Protein AF-0000000069594185 (afdb_homodimer)

Solvent-accessible surface area (backbone atoms only — not comparable to full-atom values): 13734 Å² total; per-residue (Å²): 131,56,30,66,60,25,52,60,48,54,71,58,74,74,57,88,90,55,54,41,53,55,44,52,51,51,40,51,52,22,49,47,46,24,32,56,63,66,68,48,85,43,45,68,55,46,53,33,37,53,49,25,53,52,54,58,72,70,52,53,68,72,62,49,59,74,37,57,94,48,52,87,72,55,53,46,40,68,60,45,20,49,53,52,39,52,52,50,56,58,51,55,54,52,69,66,60,67,57,75,74,67,70,65,67,78,75,79,79,76,72,79,78,73,75,84,125,133,57,30,67,59,25,51,60,49,54,70,58,75,73,56,88,90,56,55,43,53,55,44,52,49,51,38,50,52,21,50,48,44,23,32,57,64,67,68,50,82,42,44,66,55,46,53,33,36,54,49,26,52,53,53,58,71,70,52,54,67,71,62,48,59,74,38,57,93,48,51,87,71,53,51,44,40,66,59,42,20,50,53,50,39,52,53,49,56,59,50,56,55,52,71,65,61,68,58,76,72,67,72,65,68,77,76,79,80,76,72,78,78,74,80,81,131

Sequence (234 aa):
MKPETFRGKCTHQRRPGALWKKLGFELRNYFEGWFDGLNIKNFKSLKDLMIVDQLKRRVSSDVKDHFLGEWEELIDPLELAGKLDQYESVRSNWKINPVRMAERRPLDMVKPNSPNKMKPETFRGKCTHQRRPGALWKKLGFELRNYFEGWFDGLNIKNFKSLKDLMIVDQLKRRVSSDVKDHFLGEWEELIDPLELAGKLDQYESVRSNWKINPVRMAERRPLDMVKPNSPNK

Foldseek 3Di:
DALVVLVVCLPPDDDVPDDPVVNVVSNVVSVVSNCVNLVNDDDVLVVLQVLLVVVVVPDDPVVCVVCVVCSSVPRGNVVVVVVVVVVVVVVVVVVPPPPDVPPPPDDPPPDPDDPPD/DALVVLVVCLPPDDDPPDDPVVNVVSNVVSVVSNCVNLVNDDDVLVVLQVLLVVVVVPDDPVVCVVCVVCSSVPRGNVVVVVVVVVVVVVVVVVVPPPPDVPPPPDDPPPPDPDDDD

Structure (mmCIF, N/CA/C/O backbone):
data_AF-0000000069594185-model_v1
#
loop_
_entity.id
_entity.type
_entity.pdbx_description
1 polymer 'Uncharacterized protein'
#
loop_
_atom_site.group_PDB
_atom_site.id
_atom_site.type_symbol
_atom_site.label_atom_id
_atom_site.label_alt_id
_atom_site.label_comp_id
_atom_site.label_asym_id
_atom_site.label_entity_id
_atom_site.label_seq_id
_atom_site.pdbx_PDB_ins_code
_atom_site.Cartn_x
_atom_site.Cartn_y
_atom_site.Cartn_z
_atom_site.occupancy
_atom_site.B_iso_or_equiv
_atom_site.auth_seq_id
_atom_site.auth_comp_id
_atom_site.auth_asym_id
_atom_site.auth_atom_id
_atom_site.pdbx_PDB_model_num
ATOM 1 N N . MET A 1 1 ? -5.148 4.941 -20.328 1 86.88 1 MET A N 1
ATOM 2 C CA . MET A 1 1 ? -4.039 4.438 -19.531 1 86.88 1 MET A CA 1
ATOM 3 C C . MET A 1 1 ? -4.391 3.094 -18.891 1 86.88 1 MET A C 1
ATOM 5 O O . MET A 1 1 ? -5.512 2.896 -18.422 1 86.88 1 MET A O 1
ATOM 9 N N . LYS A 1 2 ? -3.404 2.229 -18.953 1 92.69 2 LYS A N 1
ATOM 10 C CA . LYS A 1 2 ? -3.607 0.904 -18.375 1 92.69 2 LYS A CA 1
ATOM 11 C C . LYS A 1 2 ? -3.656 0.976 -16.844 1 92.69 2 LYS A C 1
ATOM 13 O O . LYS A 1 2 ? -2.994 1.819 -16.25 1 92.69 2 LYS A O 1
ATOM 18 N N . PRO A 1 3 ? -4.453 0.142 -16.25 1 94.69 3 PRO A N 1
ATOM 19 C CA . PRO A 1 3 ? -4.551 0.142 -14.789 1 94.69 3 PRO A CA 1
ATOM 20 C C . PRO A 1 3 ? -3.186 0.098 -14.109 1 94.69 3 PRO A C 1
ATOM 22 O O . PRO A 1 3 ? -2.957 0.812 -13.133 1 94.69 3 PRO A O 1
ATOM 25 N N . GLU A 1 4 ? -2.344 -0.668 -14.688 1 92.75 4 GLU A N 1
ATOM 26 C CA . GLU A 1 4 ? -1.018 -0.815 -14.094 1 92.75 4 GLU A CA 1
ATOM 27 C C . GLU A 1 4 ? -0.253 0.505 -14.117 1 92.75 4 GLU A C 1
ATOM 29 O O . GLU A 1 4 ? 0.55 0.779 -13.227 1 92.75 4 GLU A O 1
ATOM 34 N N . THR A 1 5 ? -0.421 1.27 -15.141 1 95 5 THR A N 1
ATOM 35 C CA . THR A 1 5 ? 0.217 2.578 -15.219 1 95 5 THR A CA 1
ATOM 36 C C . THR A 1 5 ? -0.25 3.479 -14.078 1 95 5 THR A C 1
ATOM 38 O O . THR A 1 5 ? 0.559 4.168 -13.453 1 95 5 THR A O 1
ATOM 41 N N . PHE A 1 6 ? -1.564 3.426 -13.805 1 96.12 6 PHE A N 1
ATOM 42 C CA . PHE A 1 6 ? -2.119 4.191 -12.695 1 96.12 6 PHE A CA 1
ATOM 43 C C . PHE A 1 6 ? -1.545 3.711 -11.367 1 96.12 6 PHE A C 1
ATOM 45 O O . PHE A 1 6 ? -1.17 4.523 -10.516 1 96.12 6 PHE A O 1
ATOM 52 N N . ARG A 1 7 ? -1.466 2.436 -11.195 1 96.12 7 ARG A N 1
ATOM 53 C CA . ARG A 1 7 ? -0.896 1.872 -9.977 1 96.12 7 ARG A CA 1
ATOM 54 C C . ARG A 1 7 ? 0.513 2.402 -9.734 1 96.12 7 ARG A C 1
ATOM 56 O O . ARG A 1 7 ? 0.862 2.762 -8.609 1 96.12 7 ARG A O 1
ATOM 63 N N . GLY A 1 8 ? 1.312 2.447 -10.805 1 94.94 8 GLY A N 1
ATOM 64 C CA . GLY A 1 8 ? 2.666 2.969 -10.703 1 94.94 8 GLY A CA 1
ATOM 65 C C . GLY A 1 8 ? 2.717 4.414 -10.242 1 94.94 8 GLY A C 1
ATOM 66 O O . GLY A 1 8 ? 3.619 4.801 -9.5 1 94.94 8 GLY A O 1
ATOM 67 N N . LYS A 1 9 ? 1.76 5.152 -10.555 1 96.12 9 LYS A N 1
ATOM 68 C CA . LYS A 1 9 ? 1.717 6.574 -10.227 1 96.12 9 LYS A CA 1
ATOM 69 C C . LYS A 1 9 ? 1.314 6.789 -8.766 1 96.12 9 LYS A C 1
ATOM 71 O O . LYS A 1 9 ? 1.508 7.879 -8.219 1 96.12 9 LYS A O 1
ATOM 76 N N . CYS A 1 10 ? 0.724 5.762 -8.086 1 95.44 10 CYS A N 1
ATOM 77 C CA . CYS A 1 10 ? 0.323 5.867 -6.691 1 95.44 10 CYS A CA 1
ATOM 78 C C . CYS A 1 10 ? 1.535 6.07 -5.789 1 95.44 10 CYS A C 1
ATOM 80 O O . CYS A 1 10 ? 1.396 6.488 -4.637 1 95.44 10 CYS A O 1
ATOM 82 N N . THR A 1 11 ? 2.695 5.758 -6.387 1 91.56 11 THR A N 1
ATOM 83 C CA . THR A 1 11 ? 3.914 5.973 -5.613 1 91.56 11 THR A CA 1
ATOM 84 C C . THR A 1 11 ? 4.59 7.281 -6.016 1 91.56 11 THR A C 1
ATOM 86 O O . THR A 1 11 ? 5.711 7.559 -5.594 1 91.56 11 THR A O 1
ATOM 89 N N . HIS A 1 12 ? 3.883 7.996 -6.785 1 88.56 12 HIS A N 1
ATOM 90 C CA . HIS A 1 12 ? 4.344 9.305 -7.234 1 88.56 12 HIS A CA 1
ATOM 91 C C . HIS A 1 12 ? 4.684 10.203 -6.051 1 88.56 12 HIS A C 1
ATOM 93 O O . HIS A 1 12 ? 3.959 10.227 -5.055 1 88.56 12 HIS A O 1
ATOM 99 N N . GLN A 1 13 ? 5.77 10.945 -6.246 1 90.56 13 GLN A N 1
ATOM 100 C CA . GLN A 1 13 ? 6.215 11.82 -5.168 1 90.56 13 GLN A CA 1
ATOM 101 C C . GLN A 1 13 ? 5.605 13.219 -5.305 1 90.56 13 GLN A C 1
ATOM 103 O O . GLN A 1 13 ? 5.34 13.672 -6.414 1 90.56 13 GLN A O 1
ATOM 108 N N . ARG A 1 14 ? 5.438 13.75 -4.242 1 93.25 14 ARG A N 1
ATOM 109 C CA . ARG A 1 14 ? 4.957 15.133 -4.176 1 93.25 14 ARG A CA 1
ATOM 110 C C . ARG A 1 14 ? 5.969 16.094 -4.801 1 93.25 14 ARG A C 1
ATOM 112 O O . ARG A 1 14 ? 7.164 16 -4.52 1 93.25 14 ARG A O 1
ATOM 119 N N . ARG A 1 15 ? 5.504 16.969 -5.656 1 91.19 15 ARG A N 1
ATOM 120 C CA . ARG A 1 15 ? 6.383 17.984 -6.215 1 91.19 15 ARG A CA 1
ATOM 121 C C . ARG A 1 15 ? 6.848 18.969 -5.137 1 91.19 15 ARG A C 1
ATOM 123 O O . ARG A 1 15 ? 6.074 19.328 -4.25 1 91.19 15 ARG A O 1
ATOM 130 N N . PRO A 1 16 ? 8.125 19.359 -5.27 1 89.94 16 PRO A N 1
ATOM 131 C CA . PRO A 1 16 ? 8.609 20.344 -4.297 1 89.94 16 PRO A CA 1
ATOM 132 C C . PRO A 1 16 ? 7.73 21.578 -4.238 1 89.94 16 PRO A C 1
ATOM 134 O O . PRO A 1 16 ? 7.375 22.141 -5.277 1 89.94 16 PRO A O 1
ATOM 137 N N . GLY A 1 17 ? 7.355 21.922 -3.09 1 90.31 17 GLY A N 1
ATOM 138 C CA . GLY A 1 17 ? 6.598 23.141 -2.91 1 90.31 17 GLY A CA 1
ATOM 139 C C . GLY A 1 17 ? 5.102 22.953 -3.082 1 90.31 17 GLY A C 1
ATOM 140 O O . GLY A 1 17 ? 4.32 23.859 -2.773 1 90.31 17 GLY A O 1
ATOM 141 N N . ALA A 1 18 ? 4.719 21.844 -3.623 1 95.5 18 ALA A N 1
ATOM 142 C CA . ALA A 1 18 ? 3.297 21.609 -3.836 1 95.5 18 ALA A CA 1
ATOM 143 C C . ALA A 1 18 ? 2.59 21.281 -2.52 1 95.5 18 ALA A C 1
ATOM 145 O O . ALA A 1 18 ? 3.207 20.766 -1.585 1 95.5 18 ALA A O 1
ATOM 146 N N . LEU A 1 19 ? 1.33 21.625 -2.48 1 97.19 19 LEU A N 1
ATOM 147 C CA . LEU A 1 19 ? 0.521 21.375 -1.296 1 97.19 19 LEU A CA 1
ATOM 148 C C . LEU A 1 19 ? 0.264 19.875 -1.135 1 97.19 19 LEU A C 1
ATOM 150 O O . LEU A 1 19 ? 0.114 19.156 -2.125 1 97.19 19 LEU A O 1
ATOM 154 N N . TRP A 1 20 ? 0.176 19.438 0.088 1 97.94 20 TRP A N 1
ATOM 155 C CA . TRP A 1 20 ? -0.206 18.062 0.4 1 97.94 20 TRP A CA 1
ATOM 156 C C . TRP A 1 20 ? -1.607 17.75 -0.117 1 97.94 20 TRP A C 1
ATOM 158 O O . TRP A 1 20 ? -1.874 16.656 -0.589 1 97.94 20 TRP A O 1
ATOM 168 N N . LYS A 1 21 ? -2.49 18.719 -0.086 1 98.38 21 LYS A N 1
ATOM 169 C CA . LYS A 1 21 ? -3.842 18.547 -0.608 1 98.38 21 LYS A CA 1
ATOM 170 C C . LYS A 1 21 ? -3.816 18.172 -2.088 1 98.38 21 LYS A C 1
ATOM 172 O O . LYS A 1 21 ? -4.609 17.344 -2.537 1 98.38 21 LYS A O 1
ATOM 177 N N . LYS A 1 22 ? -2.926 18.797 -2.811 1 98 22 LYS A N 1
ATOM 178 C CA . LYS A 1 22 ? -2.803 18.484 -4.23 1 98 22 LYS A CA 1
ATOM 179 C C . LYS A 1 22 ? -2.352 17.047 -4.43 1 98 22 LYS A C 1
ATOM 181 O O . LYS A 1 22 ? -2.887 16.328 -5.285 1 98 22 LYS A O 1
ATOM 186 N N . LEU A 1 23 ? -1.331 16.641 -3.646 1 98.06 23 LEU A N 1
ATOM 187 C CA . LEU A 1 23 ? -0.892 15.25 -3.729 1 98.06 23 LEU A CA 1
ATOM 188 C C . LEU A 1 23 ? -2.041 14.297 -3.4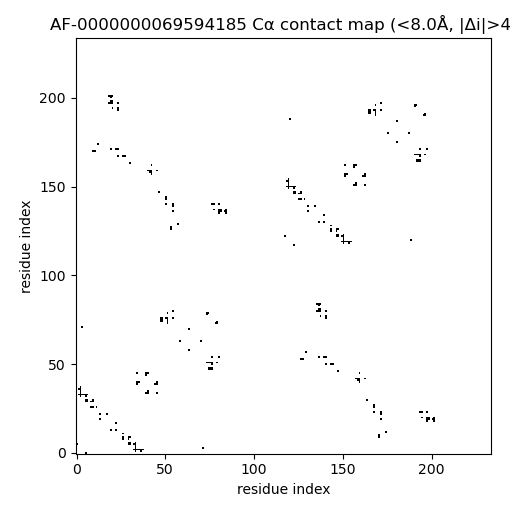18 1 98.06 23 LEU A C 1
ATOM 190 O O . LEU A 1 23 ? -2.209 13.281 -4.094 1 98.06 23 LEU A O 1
ATOM 194 N N . GLY A 1 24 ? -2.809 14.617 -2.34 1 98 24 GLY A N 1
ATOM 195 C CA . GLY A 1 24 ? -3.969 13.805 -2.01 1 98 24 GLY A CA 1
ATOM 196 C C . GLY A 1 24 ? -4.93 13.625 -3.172 1 98 24 GLY A C 1
ATOM 197 O O . GLY A 1 24 ? -5.426 12.523 -3.412 1 98 24 GLY A O 1
ATOM 198 N N . PHE A 1 25 ? -5.16 14.68 -3.895 1 97.56 25 PHE A N 1
ATOM 199 C CA . PHE A 1 25 ? -6.055 14.648 -5.043 1 97.56 25 PHE A CA 1
ATOM 200 C C . PHE A 1 25 ? -5.457 13.82 -6.172 1 97.56 25 PHE A C 1
ATOM 202 O O . PHE A 1 25 ? -6.168 13.047 -6.824 1 97.56 25 PHE A O 1
ATOM 209 N N . GLU A 1 26 ? -4.211 14.039 -6.441 1 97.69 26 GLU A N 1
ATOM 210 C CA . GLU A 1 26 ? -3.535 13.25 -7.473 1 97.69 26 GLU A CA 1
ATOM 211 C C . GLU A 1 26 ? -3.604 11.758 -7.16 1 97.69 26 GLU A C 1
ATOM 213 O O . GLU A 1 26 ? -3.928 10.953 -8.031 1 97.69 26 GLU A O 1
ATOM 218 N N . LEU A 1 27 ? -3.312 11.453 -5.902 1 98 27 LEU A N 1
ATOM 219 C CA . LEU A 1 27 ? -3.355 10.062 -5.488 1 98 27 LEU A CA 1
ATOM 220 C C . LEU A 1 27 ? -4.758 9.484 -5.652 1 98 27 LEU A C 1
ATOM 222 O O . LEU A 1 27 ? -4.922 8.352 -6.102 1 98 27 LEU A O 1
ATOM 226 N N . ARG A 1 28 ? -5.766 10.25 -5.277 1 98.06 28 ARG A N 1
ATOM 227 C CA . ARG A 1 28 ? -7.145 9.812 -5.457 1 98.06 28 ARG A CA 1
ATOM 228 C C . ARG A 1 28 ? -7.426 9.469 -6.918 1 98.06 28 ARG A C 1
ATOM 230 O O . ARG A 1 28 ? -8.023 8.438 -7.215 1 98.06 28 ARG A O 1
ATOM 237 N N . ASN A 1 29 ? -6.973 10.328 -7.797 1 97.5 29 ASN A N 1
ATOM 238 C CA . ASN A 1 29 ? -7.18 10.102 -9.227 1 97.5 29 ASN A CA 1
ATOM 239 C C . ASN A 1 29 ? -6.457 8.844 -9.703 1 97.5 29 ASN A C 1
ATOM 241 O O . ASN A 1 29 ? -7.008 8.07 -10.492 1 97.5 29 ASN A O 1
ATOM 245 N N . TYR A 1 30 ? -5.262 8.664 -9.273 1 97.88 30 TYR A N 1
ATOM 246 C CA . TYR A 1 30 ? -4.488 7.492 -9.672 1 97.88 30 TYR A CA 1
ATOM 247 C C . TYR A 1 30 ? -5.125 6.215 -9.141 1 97.88 30 TYR A C 1
ATOM 249 O O . TYR A 1 30 ? -5.27 5.238 -9.883 1 97.88 30 TYR A O 1
ATOM 257 N N . PHE A 1 31 ? -5.512 6.234 -7.863 1 98.06 31 PHE A N 1
ATOM 258 C CA . PHE A 1 31 ? -6.168 5.062 -7.293 1 98.06 31 PHE A CA 1
ATOM 259 C C . PHE A 1 31 ? -7.48 4.777 -8.016 1 98.06 31 PHE A C 1
ATOM 261 O O . PHE A 1 31 ? -7.785 3.621 -8.32 1 98.06 31 PHE A O 1
ATOM 268 N N . GLU A 1 32 ? -8.203 5.77 -8.273 1 97.62 32 GLU A N 1
ATOM 269 C CA . GLU A 1 32 ? -9.461 5.586 -8.992 1 97.62 32 GLU A CA 1
ATOM 270 C C . GLU A 1 32 ? -9.219 4.996 -10.375 1 97.62 32 GLU A C 1
ATOM 272 O O . GLU A 1 32 ? -9.953 4.102 -10.812 1 97.62 32 GLU A O 1
ATOM 277 N N . GLY A 1 33 ? -8.266 5.516 -11.094 1 97.75 33 GLY A N 1
ATOM 278 C CA . GLY A 1 33 ? -7.906 4.941 -12.375 1 97.75 33 GLY A CA 1
ATOM 279 C C . GLY A 1 33 ? -7.5 3.48 -12.289 1 97.75 33 GLY A C 1
ATOM 280 O O . GLY A 1 33 ? -7.887 2.674 -13.141 1 97.75 33 GLY A O 1
ATOM 281 N N . TRP A 1 34 ? -6.762 3.168 -11.281 1 97.81 34 TRP A N 1
ATOM 282 C CA . TRP A 1 34 ? -6.32 1.798 -11.039 1 97.81 34 TRP A CA 1
ATOM 283 C C . TRP A 1 34 ? -7.512 0.883 -10.773 1 97.81 34 TRP A C 1
ATOM 285 O O . TRP A 1 34 ? -7.66 -0.157 -11.422 1 97.81 34 TRP A O 1
ATOM 295 N N . PHE A 1 35 ? -8.375 1.292 -9.898 1 97.75 35 PHE A N 1
ATOM 296 C CA . PHE A 1 35 ? -9.508 0.469 -9.492 1 97.75 35 PHE A CA 1
ATOM 297 C C . PHE A 1 35 ? -10.508 0.336 -10.641 1 97.75 35 PHE A C 1
ATOM 299 O O . PHE A 1 35 ? -11.016 -0.756 -10.898 1 97.75 35 PHE A O 1
ATOM 306 N N . ASP A 1 36 ? -10.781 1.428 -11.32 1 97.06 36 ASP A N 1
ATOM 307 C CA . ASP A 1 36 ? -11.742 1.417 -12.414 1 97.06 36 ASP A CA 1
ATOM 308 C C . ASP A 1 36 ? -11.273 0.503 -13.547 1 97.06 36 ASP A C 1
ATOM 310 O O . ASP A 1 36 ? -12.07 -0.248 -14.117 1 97.06 36 ASP A O 1
ATOM 314 N N . GLY A 1 37 ? -10.039 0.592 -13.82 1 96.94 37 GLY A N 1
ATOM 315 C CA . GLY A 1 37 ? -9.484 -0.236 -14.875 1 96.94 37 GLY A CA 1
ATOM 316 C C . GLY A 1 37 ? -9.57 -1.721 -14.578 1 96.94 37 GLY A C 1
ATOM 317 O O . GLY A 1 37 ? -9.57 -2.545 -15.492 1 96.94 37 GLY A O 1
ATOM 318 N N . LEU A 1 38 ? -9.688 -2.072 -13.312 1 97 38 LEU A N 1
ATOM 319 C CA . LEU A 1 38 ? -9.766 -3.467 -12.891 1 97 38 LEU A CA 1
ATOM 320 C C . LEU A 1 38 ? -11.188 -3.828 -12.484 1 97 38 LEU A C 1
ATOM 322 O O . LEU A 1 38 ? -11.438 -4.93 -11.992 1 97 38 LEU A O 1
ATOM 326 N N . ASN A 1 39 ? -12.078 -2.875 -12.625 1 97.06 39 ASN A N 1
ATOM 327 C CA . ASN A 1 39 ? -13.484 -3.045 -12.273 1 97.06 39 ASN A CA 1
ATOM 328 C C . ASN A 1 39 ? -13.656 -3.393 -10.797 1 97.06 39 ASN A C 1
ATOM 330 O O . ASN A 1 39 ? -14.445 -4.27 -10.453 1 97.06 39 ASN A O 1
ATOM 334 N N . ILE A 1 40 ? -12.836 -2.801 -9.945 1 97.75 40 ILE A N 1
ATOM 335 C CA . ILE A 1 40 ? -12.961 -2.922 -8.5 1 97.75 40 ILE A CA 1
ATOM 336 C C . ILE A 1 40 ? -13.992 -1.926 -7.984 1 97.75 40 ILE A C 1
ATOM 338 O O . ILE A 1 40 ? -13.781 -0.713 -8.031 1 97.75 40 ILE A O 1
ATOM 342 N N . LYS A 1 41 ? -15.055 -2.461 -7.387 1 96.38 41 LYS A N 1
ATOM 343 C CA . LYS A 1 41 ? -16.156 -1.547 -7.105 1 96.38 41 LYS A CA 1
ATOM 344 C C . LYS A 1 41 ? -16.688 -1.737 -5.688 1 96.38 41 LYS A C 1
ATOM 346 O O . LYS A 1 41 ? -17.625 -1.064 -5.273 1 96.38 41 LYS A O 1
ATOM 351 N N . ASN A 1 42 ? -16.172 -2.719 -4.965 1 97.31 42 ASN A N 1
ATOM 352 C CA . ASN A 1 42 ? -16.703 -2.949 -3.627 1 97.31 42 ASN A CA 1
ATOM 353 C C . ASN A 1 42 ? -15.594 -3.223 -2.621 1 97.31 42 ASN A C 1
ATOM 355 O O . ASN A 1 42 ? -14.438 -3.398 -3.004 1 97.31 42 ASN A O 1
ATOM 359 N N . PHE A 1 43 ? -15.945 -3.223 -1.387 1 98.31 43 PHE A N 1
ATOM 360 C CA . PHE A 1 43 ? -15.039 -3.33 -0.251 1 98.31 43 PHE A CA 1
ATOM 361 C C . PHE A 1 43 ? -14.258 -4.637 -0.305 1 98.31 43 PHE A C 1
ATOM 363 O O . PHE A 1 43 ? -13.031 -4.637 -0.184 1 98.31 43 PHE A O 1
ATOM 370 N N . LYS A 1 44 ? -14.883 -5.73 -0.607 1 97.56 44 LYS A N 1
ATOM 371 C CA . LYS A 1 44 ? -14.242 -7.047 -0.637 1 97.56 44 LYS A CA 1
ATOM 372 C C . LYS A 1 44 ? -13.211 -7.129 -1.755 1 97.56 44 LYS A C 1
ATOM 374 O O . LYS A 1 44 ? -12.086 -7.586 -1.534 1 97.56 44 LYS A O 1
ATOM 379 N N . SER A 1 45 ? -13.617 -6.691 -2.93 1 97.94 45 SER A N 1
ATOM 380 C CA . SER A 1 45 ? -12.711 -6.762 -4.074 1 97.94 45 SER A CA 1
ATOM 381 C C . SER A 1 45 ? -11.5 -5.867 -3.869 1 97.94 45 SER A C 1
ATOM 383 O O . SER A 1 45 ? -10.398 -6.188 -4.332 1 97.94 45 SER A O 1
ATOM 385 N N . LEU A 1 46 ? -11.711 -4.746 -3.178 1 98.38 46 LEU A N 1
ATOM 386 C CA . LEU A 1 46 ? -10.578 -3.865 -2.914 1 98.38 46 LEU A CA 1
ATOM 387 C C . LEU A 1 46 ? -9.625 -4.492 -1.904 1 98.38 46 LEU A C 1
ATOM 389 O O . LEU A 1 46 ? -8.406 -4.418 -2.068 1 98.38 46 LEU A O 1
ATOM 393 N N . LYS A 1 47 ? -10.156 -5.121 -0.91 1 98.31 47 LYS A N 1
ATOM 394 C CA . LYS A 1 47 ? -9.32 -5.844 0.048 1 98.31 47 LYS A CA 1
ATOM 395 C C . LYS A 1 47 ? -8.492 -6.918 -0.647 1 98.31 47 LYS A C 1
ATOM 397 O O . LYS A 1 47 ? -7.293 -7.051 -0.385 1 98.31 47 LYS A O 1
ATOM 402 N N . ASP A 1 48 ? -9.164 -7.629 -1.523 1 98.31 48 ASP A N 1
ATOM 403 C CA . ASP A 1 48 ? -8.477 -8.68 -2.264 1 98.31 48 ASP A CA 1
ATOM 404 C C . ASP A 1 48 ? -7.355 -8.109 -3.129 1 98.31 48 ASP A C 1
ATOM 406 O O . ASP A 1 48 ? -6.254 -8.656 -3.172 1 98.31 48 ASP A O 1
ATOM 410 N N . LEU A 1 49 ? -7.664 -6.996 -3.75 1 98.25 49 LEU A N 1
ATOM 411 C CA . LEU A 1 49 ? -6.66 -6.359 -4.598 1 98.25 49 LEU A CA 1
ATOM 412 C C . LEU A 1 49 ? -5.449 -5.934 -3.773 1 98.25 49 LEU A C 1
ATOM 414 O O . LEU A 1 49 ? -4.312 -6.055 -4.23 1 98.25 49 LEU A O 1
ATOM 418 N N . MET A 1 50 ? -5.664 -5.438 -2.592 1 97.81 50 MET A N 1
ATOM 419 C CA . MET A 1 50 ? -4.574 -5.008 -1.718 1 97.81 50 MET A CA 1
ATOM 420 C C . MET A 1 50 ? -3.67 -6.184 -1.361 1 97.81 50 MET A C 1
ATOM 422 O O . MET A 1 50 ? -2.447 -6.039 -1.312 1 97.81 50 MET A O 1
ATOM 426 N N . ILE A 1 51 ? -4.262 -7.285 -1.113 1 98.25 51 ILE A N 1
ATOM 427 C CA . ILE A 1 51 ? -3.494 -8.484 -0.789 1 98.25 51 ILE A CA 1
ATOM 428 C C . ILE A 1 51 ? -2.693 -8.93 -2.01 1 98.25 51 ILE A C 1
ATOM 430 O O . ILE A 1 51 ? -1.509 -9.25 -1.899 1 98.25 51 ILE A O 1
ATOM 434 N N . VAL A 1 52 ? -3.377 -8.938 -3.148 1 98.31 52 VAL A N 1
ATOM 435 C CA . VAL A 1 52 ? -2.725 -9.312 -4.398 1 98.31 52 VAL A CA 1
ATOM 436 C C . VAL A 1 52 ? -1.508 -8.422 -4.633 1 98.31 52 VAL A C 1
ATOM 438 O O . VAL A 1 52 ? -0.427 -8.906 -4.973 1 98.31 52 VAL A O 1
ATOM 441 N N . ASP A 1 53 ? -1.764 -7.164 -4.43 1 96.94 53 ASP A N 1
ATOM 442 C CA . ASP A 1 53 ? -0.679 -6.211 -4.637 1 96.94 53 ASP A CA 1
ATOM 443 C C . ASP A 1 53 ? 0.501 -6.508 -3.717 1 96.94 53 ASP A C 1
ATOM 445 O O . ASP A 1 53 ? 1.658 -6.426 -4.133 1 96.94 53 ASP A O 1
ATOM 449 N N . GLN A 1 54 ? 0.265 -6.871 -2.48 1 97.19 54 GLN A N 1
ATOM 450 C CA . GLN A 1 54 ? 1.318 -7.219 -1.533 1 97.19 54 GLN A CA 1
ATOM 451 C C . GLN A 1 54 ? 2.041 -8.5 -1.955 1 97.19 54 GLN A C 1
ATOM 453 O O . GLN A 1 54 ? 3.266 -8.586 -1.852 1 97.19 54 GLN A O 1
ATOM 458 N N . LEU A 1 55 ? 1.313 -9.477 -2.439 1 97.81 55 LEU A N 1
ATOM 459 C CA . LEU A 1 55 ? 1.921 -10.711 -2.922 1 97.81 55 LEU A CA 1
ATOM 460 C C . LEU A 1 55 ? 2.826 -10.438 -4.117 1 97.81 55 LEU A C 1
ATOM 462 O O . LEU A 1 55 ? 3.975 -10.891 -4.148 1 97.81 55 LEU A O 1
ATOM 466 N N . LYS A 1 56 ? 2.299 -9.664 -5.004 1 96.62 56 LYS A N 1
ATOM 467 C CA . LYS A 1 56 ? 3.023 -9.391 -6.242 1 96.62 56 LYS A CA 1
ATOM 468 C C . LYS A 1 56 ? 4.328 -8.648 -5.961 1 96.62 56 LYS A C 1
ATOM 470 O O . LYS A 1 56 ? 5.328 -8.867 -6.648 1 96.62 56 LYS A O 1
ATOM 475 N N . ARG A 1 57 ? 4.34 -7.867 -4.977 1 94.81 57 ARG A N 1
ATOM 476 C CA . ARG A 1 57 ? 5.523 -7.094 -4.617 1 94.81 57 ARG A CA 1
ATOM 477 C C . ARG A 1 57 ? 6.641 -8 -4.117 1 94.81 57 ARG A C 1
ATOM 479 O O . ARG A 1 57 ? 7.812 -7.617 -4.129 1 94.81 57 ARG A O 1
ATOM 486 N N . ARG A 1 58 ? 6.316 -9.148 -3.734 1 95.88 58 ARG A N 1
ATOM 487 C CA . ARG A 1 58 ? 7.289 -10.039 -3.109 1 95.88 58 ARG A CA 1
ATOM 488 C C . ARG A 1 58 ? 7.797 -11.078 -4.102 1 95.88 58 ARG A C 1
ATOM 490 O O . ARG A 1 58 ? 8.672 -11.883 -3.771 1 95.88 58 ARG A O 1
ATOM 497 N N . VAL A 1 59 ? 7.254 -11.055 -5.23 1 95.56 59 VAL A N 1
ATOM 498 C CA . VAL A 1 59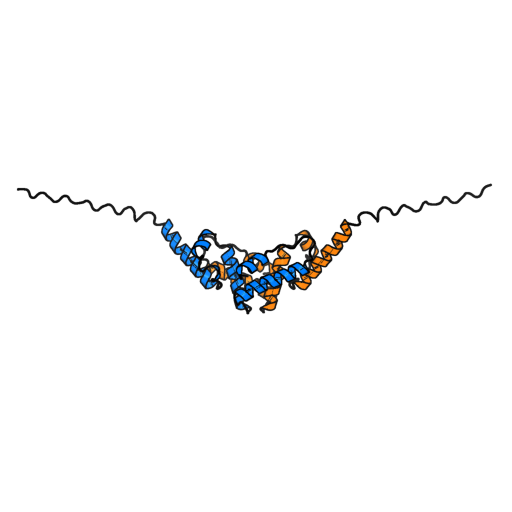 ? 7.613 -12.031 -6.254 1 95.56 59 VAL A CA 1
ATOM 499 C C . VAL A 1 59 ? 8.812 -11.523 -7.059 1 95.56 59 VAL A C 1
ATOM 501 O O . VAL A 1 59 ? 8.844 -10.359 -7.461 1 95.56 59 VAL A O 1
ATOM 504 N N . SER A 1 60 ? 9.789 -12.367 -7.254 1 93.62 60 SER A N 1
ATOM 505 C CA . SER A 1 60 ? 10.977 -12.008 -8.031 1 93.62 60 SER A CA 1
ATOM 506 C C . SER A 1 60 ? 10.625 -11.789 -9.5 1 93.62 60 SER A C 1
ATOM 508 O O . SER A 1 60 ? 9.602 -12.273 -9.977 1 93.62 60 SER A O 1
ATOM 510 N N . SER A 1 61 ? 11.477 -11.156 -10.211 1 93.56 61 SER A N 1
ATOM 511 C CA . SER A 1 61 ? 11.258 -10.82 -11.617 1 93.56 61 SER A CA 1
ATOM 512 C C . SER A 1 61 ? 11.188 -12.078 -12.477 1 93.56 61 SER A C 1
ATOM 514 O O . SER A 1 61 ? 10.414 -12.141 -13.43 1 93.56 61 SER A O 1
ATOM 516 N N . ASP A 1 62 ? 12.016 -13.055 -12.156 1 91.44 62 ASP A N 1
ATOM 517 C CA . ASP A 1 62 ? 12.039 -14.305 -12.914 1 91.44 62 ASP A CA 1
ATOM 518 C C . ASP A 1 62 ? 10.672 -14.984 -12.875 1 91.44 62 ASP A C 1
ATOM 520 O O . ASP A 1 62 ? 10.195 -15.484 -13.898 1 91.44 62 ASP A O 1
ATOM 524 N N . VAL A 1 63 ? 10.094 -14.977 -11.688 1 93.81 63 VAL A N 1
ATOM 525 C CA . VAL A 1 63 ? 8.789 -15.609 -11.523 1 93.81 63 VAL A CA 1
ATOM 526 C C . VAL A 1 63 ? 7.723 -14.797 -12.258 1 93.81 63 VAL A C 1
ATOM 528 O O . VAL A 1 63 ? 6.855 -15.359 -12.93 1 93.81 63 VAL A O 1
ATOM 531 N N . LYS A 1 64 ? 7.77 -13.516 -12.148 1 94.5 64 LYS A N 1
ATOM 532 C CA . LYS A 1 64 ? 6.844 -12.633 -12.859 1 94.5 64 LYS A CA 1
ATOM 533 C C . LYS A 1 64 ? 6.883 -12.891 -14.359 1 94.5 64 LYS A C 1
ATOM 535 O O . LYS A 1 64 ? 5.84 -12.945 -15.016 1 94.5 64 LYS A O 1
ATOM 540 N N . ASP A 1 65 ? 8.062 -13.031 -14.875 1 92.31 65 ASP A N 1
ATOM 541 C CA . ASP A 1 65 ? 8.258 -13.234 -16.312 1 92.31 65 ASP A CA 1
ATOM 542 C C . ASP A 1 65 ? 7.598 -14.539 -16.766 1 92.31 65 ASP A C 1
ATOM 544 O O . ASP A 1 65 ? 7.16 -14.641 -17.922 1 92.31 65 ASP A O 1
ATOM 548 N N . HIS A 1 66 ? 7.57 -15.477 -15.883 1 92.12 66 HIS A N 1
ATOM 549 C CA . HIS A 1 66 ? 6.934 -16.75 -16.188 1 92.12 66 HIS A CA 1
ATOM 550 C C . HIS A 1 66 ? 5.434 -16.578 -16.406 1 92.12 66 HIS A C 1
ATOM 552 O O . HIS A 1 66 ? 4.824 -17.312 -17.188 1 92.12 66 HIS A O 1
ATOM 558 N N . PHE A 1 67 ? 4.871 -15.57 -15.734 1 93.56 67 PHE A N 1
ATOM 559 C CA . PHE A 1 67 ? 3.43 -15.367 -15.789 1 93.56 67 PHE A CA 1
ATOM 560 C C . PHE A 1 67 ? 3.088 -14.195 -16.703 1 93.56 67 PHE A C 1
ATOM 562 O O . PHE A 1 67 ? 1.961 -13.695 -16.688 1 93.56 67 PHE A O 1
ATOM 569 N N . LEU A 1 68 ? 3.938 -13.594 -17.453 1 82.94 68 LEU A N 1
ATOM 570 C CA . LEU A 1 68 ? 3.867 -12.336 -18.172 1 82.94 68 LEU A CA 1
ATOM 571 C C . LEU A 1 68 ? 2.533 -12.203 -18.906 1 82.94 68 LEU A C 1
ATOM 573 O O . LEU A 1 68 ? 1.883 -11.156 -18.844 1 82.94 68 LEU A O 1
ATOM 577 N N . GLY A 1 69 ? 2.053 -13.203 -19.5 1 86.06 69 GLY A N 1
ATOM 578 C CA . GLY A 1 69 ? 0.829 -13.117 -20.281 1 86.06 69 GLY A CA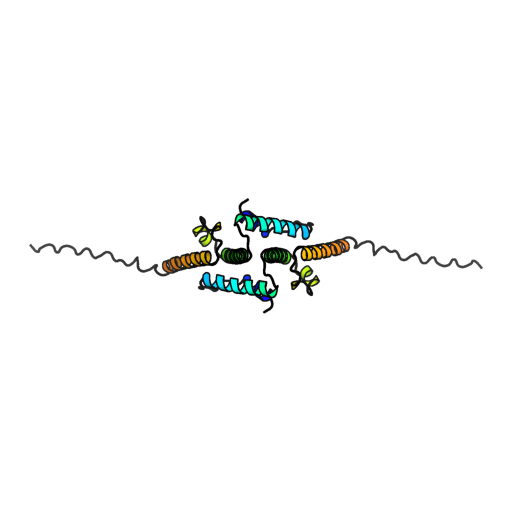 1
ATOM 579 C C . GLY A 1 69 ? -0.411 -12.93 -19.422 1 86.06 69 GLY A C 1
ATOM 580 O O . GLY A 1 69 ? -1.417 -12.391 -19.875 1 86.06 69 GLY A O 1
ATOM 581 N N . GLU A 1 70 ? -0.292 -13.297 -18.141 1 93.44 70 GLU A N 1
ATOM 582 C CA . GLU A 1 70 ? -1.501 -13.266 -17.328 1 93.44 70 GLU A CA 1
ATOM 583 C C . GLU A 1 70 ? -1.27 -12.516 -16.016 1 93.44 70 GLU A C 1
ATOM 585 O O . GLU A 1 70 ? -2.186 -12.367 -15.203 1 93.44 70 GLU A O 1
ATOM 590 N N . TRP A 1 71 ? -0.133 -11.945 -15.781 1 94.62 71 TRP A N 1
ATOM 591 C CA . TRP A 1 71 ? 0.284 -11.375 -14.5 1 94.62 71 TRP A CA 1
ATOM 592 C C . TRP A 1 71 ? -0.664 -10.258 -14.062 1 94.62 71 TRP A C 1
ATOM 594 O O . TRP A 1 71 ? -1.123 -10.242 -12.922 1 94.62 71 TRP A O 1
ATOM 604 N N . GLU A 1 72 ? -1.023 -9.398 -15 1 91.44 72 GLU A N 1
ATOM 605 C CA . GLU A 1 72 ? -1.843 -8.234 -14.68 1 91.44 72 GLU A CA 1
ATOM 606 C C . GLU A 1 72 ? -3.295 -8.633 -14.438 1 91.44 72 GLU A C 1
ATOM 608 O O . GLU A 1 72 ? -4.035 -7.91 -13.758 1 91.44 72 GLU A O 1
ATOM 613 N N . GLU A 1 73 ? -3.662 -9.773 -14.914 1 93.38 73 GLU A N 1
ATOM 614 C CA . GLU A 1 73 ? -5.047 -10.227 -14.812 1 93.38 73 GLU A CA 1
ATOM 615 C C . GLU A 1 73 ? -5.289 -10.977 -13.508 1 93.38 73 GLU A C 1
ATOM 617 O O . GLU A 1 73 ? -6.438 -11.188 -13.109 1 93.38 73 GLU A O 1
ATOM 622 N N . LEU A 1 74 ? -4.23 -11.375 -12.883 1 96.12 74 LEU A N 1
ATOM 623 C CA . LEU A 1 74 ? -4.355 -12.094 -11.625 1 96.12 74 LEU A CA 1
ATOM 624 C C . LEU A 1 74 ? -4.652 -11.125 -10.477 1 96.12 74 LEU A C 1
ATOM 626 O O . LEU A 1 74 ? -3.729 -10.578 -9.867 1 96.12 74 LEU A O 1
ATOM 630 N N . ILE A 1 75 ? -5.961 -10.977 -10.188 1 96.44 75 ILE A N 1
ATOM 631 C CA . ILE A 1 75 ? -6.336 -9.992 -9.188 1 96.44 75 ILE A CA 1
ATOM 632 C C . ILE A 1 75 ? -7.039 -10.688 -8.016 1 96.44 75 ILE A C 1
ATOM 634 O O . ILE A 1 75 ? -7.566 -10.023 -7.121 1 96.44 75 ILE A O 1
ATOM 638 N N . ASP A 1 76 ? -7.129 -12 -8.008 1 97.69 76 ASP A N 1
ATOM 639 C CA . ASP A 1 76 ? -7.625 -12.797 -6.895 1 97.69 76 ASP A CA 1
ATOM 640 C C . ASP A 1 76 ? -6.473 -13.375 -6.078 1 97.69 76 ASP A C 1
ATOM 642 O O . ASP A 1 76 ? -5.633 -14.102 -6.613 1 97.69 76 ASP A O 1
ATOM 646 N N . PRO A 1 77 ? -6.473 -13.062 -4.82 1 98.38 77 PRO A N 1
ATOM 647 C CA . PRO A 1 77 ? -5.324 -13.477 -4.012 1 98.38 77 PRO A CA 1
ATOM 648 C C . PRO A 1 77 ? -5.164 -14.992 -3.957 1 98.38 77 PRO A C 1
ATOM 650 O O . PRO A 1 77 ? -4.039 -15.5 -3.992 1 98.38 77 PRO A O 1
ATOM 653 N N . LEU A 1 78 ? -6.238 -15.734 -3.893 1 98 78 LEU A N 1
ATOM 654 C CA . LEU A 1 78 ? -6.16 -17.188 -3.803 1 98 78 LEU A CA 1
ATOM 655 C C . LEU A 1 78 ? -5.664 -17.781 -5.113 1 98 78 LEU A C 1
ATOM 657 O O . LEU A 1 78 ? -4.836 -18.703 -5.109 1 98 78 LEU A O 1
ATOM 661 N N . GLU A 1 79 ? -6.168 -17.281 -6.152 1 98.19 79 GLU A N 1
ATOM 662 C CA . GLU A 1 79 ? -5.715 -17.734 -7.461 1 98.19 79 GLU A CA 1
ATOM 663 C C . GLU A 1 79 ? -4.23 -17.453 -7.664 1 98.19 79 GLU A C 1
ATOM 665 O O . GLU A 1 79 ? -3.475 -18.328 -8.07 1 98.19 79 GLU A O 1
ATOM 670 N N . LEU A 1 80 ? -3.822 -16.234 -7.383 1 98.31 80 LEU A N 1
ATOM 671 C CA . LEU A 1 80 ? -2.42 -15.859 -7.516 1 98.31 80 LEU A CA 1
ATOM 672 C C . LEU A 1 80 ? -1.534 -16.75 -6.645 1 98.31 80 LEU A C 1
ATOM 674 O O . LEU A 1 80 ? -0.558 -17.312 -7.133 1 98.31 80 LEU A O 1
ATOM 678 N N . ALA A 1 81 ? -1.887 -16.828 -5.406 1 98.44 81 ALA A N 1
ATOM 679 C CA . ALA A 1 81 ? -1.103 -17.656 -4.48 1 98.44 81 ALA A CA 1
ATOM 680 C C . ALA A 1 81 ? -1.002 -19.094 -4.973 1 98.44 81 ALA A C 1
ATOM 682 O O . ALA A 1 81 ? 0.057 -19.719 -4.867 1 98.44 81 ALA A O 1
ATOM 683 N N . GLY A 1 82 ? -2.146 -19.609 -5.461 1 98.19 82 GLY A N 1
ATOM 684 C CA . GLY A 1 82 ? -2.156 -20.969 -5.988 1 98.19 82 GLY A CA 1
ATOM 685 C C . GLY A 1 82 ? -1.197 -21.156 -7.148 1 98.19 82 GLY A C 1
ATOM 686 O O . GLY A 1 82 ? -0.463 -22.141 -7.195 1 98.19 82 GLY A O 1
ATOM 687 N N . LYS A 1 83 ? -1.206 -20.266 -8.031 1 97.44 83 LYS A N 1
ATOM 688 C CA . LYS A 1 83 ? -0.315 -20.328 -9.188 1 97.44 83 LYS A CA 1
ATOM 689 C C . LYS A 1 83 ? 1.146 -20.219 -8.758 1 97.44 83 LYS A C 1
ATOM 691 O O . LYS A 1 83 ? 2.01 -20.906 -9.305 1 97.44 83 LYS A O 1
ATOM 696 N N . LEU A 1 84 ? 1.454 -19.391 -7.828 1 97.25 84 LEU A N 1
ATOM 697 C CA . LEU A 1 84 ? 2.816 -19.219 -7.336 1 97.25 84 LEU A CA 1
ATOM 698 C C . LEU A 1 84 ? 3.307 -20.469 -6.625 1 97.25 84 LEU A C 1
ATOM 700 O O . LEU A 1 84 ? 4.445 -20.891 -6.82 1 97.25 84 LEU A O 1
ATOM 704 N N . ASP A 1 85 ? 2.439 -21 -5.809 1 97.44 85 ASP A N 1
ATOM 705 C CA . ASP A 1 85 ? 2.783 -22.234 -5.121 1 97.44 85 ASP A CA 1
ATOM 706 C C . ASP A 1 85 ? 3.062 -23.359 -6.121 1 97.44 85 ASP A C 1
ATOM 708 O O . ASP A 1 85 ? 4.008 -24.141 -5.945 1 97.44 85 ASP A O 1
ATOM 712 N N . GLN A 1 86 ? 2.189 -23.469 -7.156 1 95.5 86 GLN A N 1
ATOM 713 C CA . GLN A 1 86 ? 2.381 -24.469 -8.203 1 95.5 86 GLN A CA 1
ATOM 714 C C . GLN A 1 86 ? 3.713 -24.266 -8.922 1 95.5 86 GLN A C 1
ATOM 716 O O . GLN A 1 86 ? 4.438 -25.219 -9.18 1 95.5 86 GLN A O 1
ATOM 721 N N . TYR A 1 87 ? 4.051 -23.078 -9.227 1 94.69 87 TYR A N 1
ATOM 722 C CA . TYR A 1 87 ? 5.316 -22.75 -9.867 1 94.69 87 TYR A CA 1
ATOM 723 C C . TYR A 1 87 ? 6.496 -23.219 -9.031 1 94.69 87 TYR A C 1
ATOM 725 O O . TYR A 1 87 ? 7.43 -23.844 -9.547 1 94.69 87 TYR A O 1
ATOM 733 N N . GLU A 1 88 ? 6.48 -22.922 -7.805 1 93.06 88 GLU A N 1
ATOM 734 C CA . GLU A 1 88 ? 7.594 -23.266 -6.926 1 93.06 88 GLU A CA 1
ATOM 735 C C . GLU A 1 88 ? 7.699 -24.781 -6.73 1 93.06 88 GLU A C 1
ATOM 737 O O . GLU A 1 88 ? 8.805 -25.312 -6.621 1 93.06 88 GLU A O 1
ATOM 742 N N .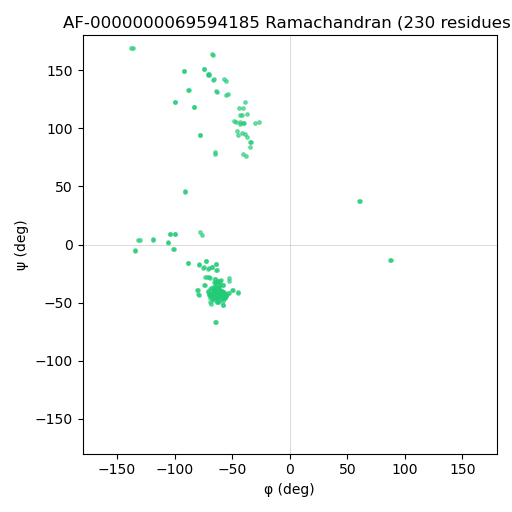 SER A 1 89 ? 6.547 -25.438 -6.645 1 91.56 89 SER A N 1
ATOM 743 C CA . SER A 1 89 ? 6.539 -26.875 -6.469 1 91.56 89 SER A CA 1
ATOM 744 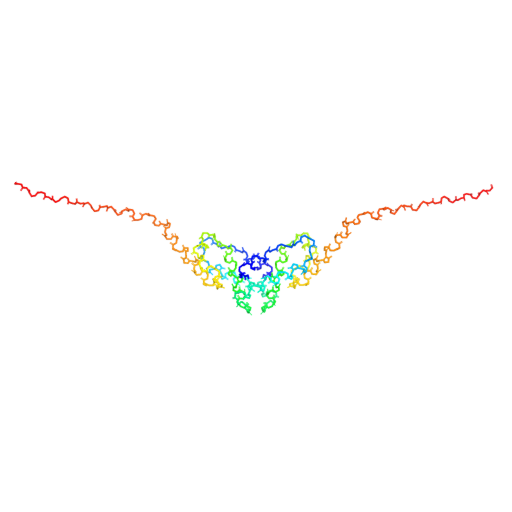C C . SER A 1 89 ? 7.191 -27.578 -7.656 1 91.56 89 SER A C 1
ATOM 746 O O . SER A 1 89 ? 7.938 -28.547 -7.477 1 91.56 89 SER A O 1
ATOM 748 N N . VAL A 1 90 ? 6.977 -27.094 -8.836 1 87.75 90 VAL A N 1
ATOM 749 C CA . VAL A 1 90 ? 7.5 -27.703 -10.055 1 87.75 90 VAL A CA 1
ATOM 750 C C . VAL A 1 90 ? 9 -27.438 -10.156 1 87.75 90 VAL A C 1
ATOM 752 O O . VAL A 1 90 ? 9.766 -28.312 -10.555 1 87.75 90 VAL A O 1
ATOM 755 N N . ARG A 1 91 ? 9.555 -26.328 -9.742 1 84.12 91 ARG A N 1
ATOM 756 C CA . ARG A 1 91 ? 10.961 -25.953 -9.836 1 84.12 91 ARG A CA 1
ATOM 757 C C . ARG A 1 91 ? 11.781 -26.641 -8.75 1 84.12 91 ARG A C 1
ATOM 759 O O . ARG A 1 91 ? 12.953 -26.953 -8.969 1 84.12 91 ARG A O 1
ATOM 766 N N . SER A 1 92 ? 11.273 -26.672 -7.539 1 75.81 92 SER A N 1
ATOM 767 C CA . SER A 1 92 ? 11.969 -27.375 -6.461 1 75.81 92 SER A CA 1
ATOM 768 C C . SER A 1 92 ? 12.18 -28.844 -6.809 1 75.81 92 SER A C 1
ATOM 770 O O . SER A 1 92 ? 13.227 -29.406 -6.488 1 75.81 92 SER A O 1
ATOM 772 N N . ASN A 1 93 ? 11.273 -29.406 -7.48 1 70.06 93 ASN A N 1
ATOM 773 C CA . ASN A 1 93 ? 11.383 -30.797 -7.898 1 70.06 93 ASN A CA 1
ATOM 774 C C . ASN A 1 93 ? 12.461 -30.984 -8.961 1 70.06 93 ASN A C 1
ATOM 776 O O . ASN A 1 93 ? 13.148 -32 -8.992 1 70.06 93 ASN A O 1
ATOM 780 N N . TRP A 1 94 ? 12.664 -29.938 -9.703 1 61.5 94 TRP A N 1
ATOM 781 C CA . TRP A 1 94 ? 13.68 -30.047 -10.75 1 61.5 94 TRP A CA 1
ATOM 782 C C . TRP A 1 94 ? 15.078 -29.875 -10.172 1 61.5 94 TRP A C 1
ATOM 784 O O . TRP A 1 94 ? 16.031 -30.469 -10.648 1 61.5 94 TRP A O 1
ATOM 794 N N . LYS A 1 95 ? 15.336 -29.031 -9.258 1 60.59 95 LYS A N 1
ATOM 795 C CA . LYS A 1 95 ? 16.641 -28.844 -8.641 1 60.59 95 LYS A CA 1
ATOM 796 C C . LYS A 1 95 ? 17.078 -30.094 -7.895 1 60.59 95 LYS A C 1
ATOM 798 O O . LYS A 1 95 ? 18.281 -30.375 -7.789 1 60.59 95 LYS A O 1
ATOM 803 N N . ILE A 1 96 ? 16.203 -30.703 -7.281 1 58 96 ILE A N 1
ATOM 804 C CA . ILE A 1 96 ? 16.562 -31.891 -6.504 1 58 96 ILE A CA 1
ATOM 805 C C . ILE A 1 96 ? 16.969 -33.031 -7.445 1 58 96 ILE A C 1
ATOM 807 O O . ILE A 1 96 ? 17.953 -33.719 -7.195 1 58 96 ILE A O 1
ATOM 811 N N . ASN A 1 97 ? 16.203 -33.375 -8.422 1 50.62 97 ASN A N 1
ATOM 812 C CA . ASN A 1 97 ? 16.5 -34.656 -9.039 1 50.62 97 ASN A CA 1
ATOM 813 C C . ASN A 1 97 ? 17.469 -34.5 -10.211 1 50.62 97 ASN A C 1
ATOM 815 O O . ASN A 1 97 ? 17.062 -34.469 -11.367 1 50.62 97 ASN A O 1
ATOM 819 N N . PRO A 1 98 ? 18.594 -33.688 -10.055 1 49.69 98 PRO A N 1
ATOM 820 C CA . PRO A 1 98 ? 19.516 -33.75 -11.195 1 49.69 98 PRO A CA 1
ATOM 821 C C . PRO A 1 98 ? 19.922 -35.188 -11.547 1 49.69 98 PRO A C 1
ATOM 823 O O . PRO A 1 98 ? 20.578 -35.406 -12.57 1 49.69 98 PRO A O 1
ATOM 826 N N . VAL A 1 99 ? 19.906 -35.938 -10.586 1 48.31 99 VAL A N 1
ATOM 827 C CA . VAL A 1 99 ? 20.672 -37.188 -10.602 1 48.31 99 VAL A CA 1
ATOM 828 C C . VAL A 1 99 ? 20.125 -38.094 -11.68 1 48.31 99 VAL A C 1
ATOM 830 O O . VAL A 1 99 ? 20.875 -38.844 -12.328 1 48.31 99 VAL A O 1
ATOM 833 N N . ARG A 1 100 ? 18.812 -38.594 -11.477 1 49.5 100 ARG A N 1
ATOM 834 C CA . ARG A 1 100 ? 18.531 -39.969 -11.812 1 49.5 100 ARG A CA 1
ATOM 835 C C . ARG A 1 100 ? 18.484 -40.188 -13.32 1 49.5 100 ARG A C 1
ATOM 837 O O . ARG A 1 100 ? 18.203 -41.281 -13.805 1 49.5 100 ARG A O 1
ATOM 844 N N . MET A 1 101 ? 18.406 -39 -14.102 1 46.56 101 MET A N 1
ATOM 845 C CA . MET A 1 101 ? 18.312 -39.312 -15.523 1 46.56 101 MET A CA 1
ATOM 846 C C . MET A 1 101 ? 19.641 -39.844 -16.047 1 46.56 101 MET A C 1
ATOM 848 O O . MET A 1 101 ? 19.688 -40.5 -17.094 1 46.56 101 MET A O 1
ATOM 852 N N . ALA A 1 102 ? 20.641 -39.406 -15.406 1 47.72 102 ALA A N 1
ATOM 853 C CA . ALA A 1 102 ? 21.922 -39.688 -16.016 1 47.72 102 ALA A CA 1
ATOM 854 C C . ALA A 1 102 ? 22.203 -41.188 -16.016 1 47.72 102 ALA A C 1
ATOM 856 O O . ALA A 1 102 ? 22.828 -41.719 -16.938 1 47.72 102 ALA A O 1
ATOM 857 N N . GLU A 1 103 ? 21.844 -41.812 -14.852 1 45.53 103 GLU A N 1
ATOM 858 C CA . GLU A 1 103 ? 22.531 -43.094 -14.672 1 45.53 103 GLU A CA 1
ATOM 859 C C . GLU A 1 103 ? 21.922 -44.156 -15.562 1 45.53 103 GLU A C 1
ATOM 861 O O . GLU A 1 103 ? 21.625 -45.25 -15.094 1 45.53 103 GLU A O 1
ATOM 866 N N . ARG A 1 104 ? 20.969 -43.75 -16.5 1 48.81 104 ARG A N 1
ATOM 867 C CA . ARG A 1 104 ? 20.547 -44.938 -17.266 1 48.81 104 ARG A CA 1
ATOM 868 C C . ARG A 1 104 ? 21.703 -45.5 -18.094 1 48.81 104 ARG A C 1
ATOM 870 O O . ARG A 1 104 ? 22.25 -44.812 -18.969 1 48.81 104 ARG A O 1
ATOM 877 N N . ARG A 1 105 ? 22.594 -46.25 -17.469 1 49 105 ARG A N 1
ATOM 878 C CA . ARG A 1 105 ? 23.672 -47 -18.109 1 49 105 ARG A CA 1
ATOM 879 C C . ARG A 1 105 ? 23.203 -47.656 -19.406 1 49 105 ARG A C 1
ATOM 881 O O . ARG A 1 105 ? 22.078 -48.156 -19.469 1 49 105 ARG A O 1
ATOM 888 N N . PRO A 1 106 ? 23.797 -47.281 -20.562 1 45.09 106 PRO A N 1
ATOM 889 C CA . PRO A 1 106 ? 23.531 -48 -21.812 1 45.09 106 PRO A CA 1
ATOM 890 C C . PRO A 1 106 ? 23.531 -49.531 -21.641 1 45.09 106 PRO A C 1
ATOM 892 O O . PRO A 1 106 ? 24.344 -50.062 -20.891 1 45.09 106 PRO A O 1
ATOM 895 N N . LEU A 1 107 ? 22.391 -50.219 -21.609 1 43.09 107 LEU A N 1
ATOM 896 C CA . LEU A 1 107 ? 22.25 -51.656 -21.672 1 43.09 107 LEU A CA 1
ATOM 897 C C . LEU A 1 107 ? 23.422 -52.281 -22.422 1 43.09 107 LEU A C 1
ATOM 899 O O . LEU A 1 107 ? 23.812 -51.781 -23.484 1 43.09 107 LEU A O 1
ATOM 903 N N . ASP A 1 108 ? 24.406 -52.938 -21.766 1 44 108 ASP A N 1
ATOM 904 C CA . ASP A 1 108 ? 25.484 -53.781 -22.266 1 44 108 ASP A CA 1
ATOM 905 C C . ASP A 1 108 ? 25.047 -54.562 -23.5 1 44 108 ASP A C 1
ATOM 907 O O . ASP A 1 108 ? 24.047 -55.281 -23.469 1 44 108 ASP A O 1
ATOM 911 N N . MET A 1 109 ? 25.172 -54.062 -24.75 1 44.47 109 MET A N 1
ATOM 912 C CA . MET A 1 109 ? 25.047 -54.781 -26.016 1 44.47 109 MET A CA 1
ATOM 913 C C . MET A 1 109 ? 25.656 -56.188 -25.906 1 44.47 109 MET A C 1
ATOM 915 O O . MET A 1 109 ? 26.859 -56.312 -25.734 1 44.47 109 MET A O 1
ATOM 919 N N . VAL A 1 110 ? 25.047 -57.219 -25.266 1 45.34 110 VAL A N 1
ATOM 920 C CA . VAL A 1 110 ? 25.422 -58.625 -25.25 1 45.34 110 VAL A CA 1
ATOM 921 C C . VAL A 1 110 ? 25.844 -59.062 -26.656 1 45.34 110 VAL A C 1
ATOM 923 O O . VAL A 1 110 ? 25.078 -58.906 -27.609 1 45.34 110 VAL A O 1
ATOM 926 N N . LYS A 1 111 ? 27.109 -59.062 -26.969 1 49.25 111 LYS A N 1
ATOM 927 C CA . LYS A 1 111 ? 27.719 -59.688 -28.141 1 49.25 111 LYS A CA 1
ATOM 928 C C . LYS A 1 111 ? 27.062 -61 -28.484 1 49.25 11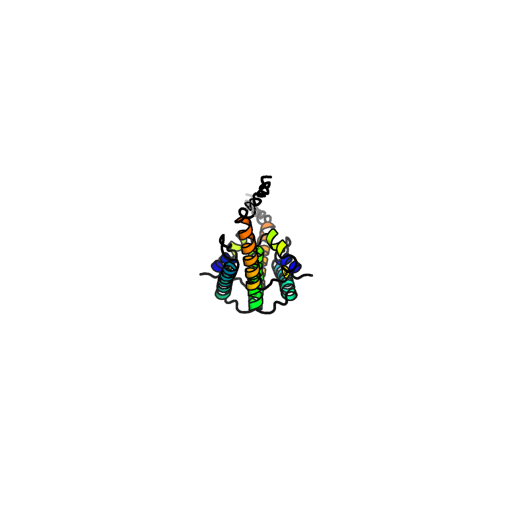1 LYS A C 1
ATOM 930 O O . LYS A 1 111 ? 26.891 -61.875 -27.625 1 49.25 111 LYS A O 1
ATOM 935 N N . PRO A 1 112 ? 26.344 -61.125 -29.609 1 47.34 112 PRO A N 1
ATOM 936 C CA . PRO A 1 112 ? 25.781 -62.406 -30.062 1 47.34 112 PRO A CA 1
ATOM 937 C C . PRO A 1 112 ? 26.781 -63.531 -30 1 47.34 112 PRO A C 1
ATOM 939 O O . PRO A 1 112 ? 27.984 -63.344 -30.219 1 47.34 112 PRO A O 1
ATOM 942 N N . ASN A 1 113 ? 26.688 -64.438 -29.062 1 46.59 113 ASN A N 1
ATOM 943 C CA . ASN A 1 113 ? 27.438 -65.688 -28.984 1 46.59 113 ASN A CA 1
ATOM 944 C C . ASN A 1 113 ? 27.656 -66.312 -30.359 1 46.59 113 ASN A C 1
ATOM 946 O O . ASN A 1 113 ? 26.688 -66.5 -31.109 1 46.59 113 ASN A O 1
ATOM 950 N N . SER A 1 114 ? 28.766 -66.062 -31.078 1 46.47 114 SER A N 1
ATOM 951 C CA . SER A 1 114 ? 29.172 -66.75 -32.281 1 46.47 114 SER A CA 1
ATOM 952 C C . SER A 1 114 ? 28.891 -68.25 -32.188 1 46.47 114 SER A C 1
ATOM 954 O O . SER A 1 114 ? 29.219 -68.875 -31.172 1 46.47 114 SER A O 1
ATOM 956 N N . PRO A 1 115 ? 27.875 -68.812 -32.844 1 47.97 115 PRO A N 1
ATOM 957 C CA . PRO A 1 115 ? 27.656 -70.25 -32.906 1 47.97 115 PRO A CA 1
ATOM 958 C C . PRO A 1 115 ? 28.938 -71.062 -33.219 1 47.97 115 PRO A C 1
ATOM 960 O O . PRO A 1 115 ? 29.781 -70.562 -33.969 1 47.97 115 PRO A O 1
ATOM 963 N N . ASN A 1 116 ? 29.641 -71.625 -32.25 1 44.97 116 ASN A N 1
ATOM 964 C CA . ASN A 1 116 ? 30.688 -72.625 -32.531 1 44.97 116 ASN A CA 1
ATOM 965 C C . ASN A 1 116 ? 30.344 -73.5 -33.719 1 44.97 116 ASN A C 1
ATOM 967 O O . ASN A 1 116 ? 29.344 -74.188 -33.719 1 44.97 116 ASN A O 1
ATOM 971 N N . LYS A 1 117 ? 30.625 -73.062 -35 1 29.14 117 LYS A N 1
ATOM 972 C CA . LYS A 1 117 ? 30.766 -74.125 -35.969 1 29.14 117 LYS A CA 1
ATOM 973 C C . LYS A 1 117 ? 31.812 -75.125 -35.531 1 29.14 117 LYS A C 1
ATOM 975 O O . LYS A 1 117 ? 32.875 -74.75 -35.062 1 29.14 117 LYS A O 1
ATOM 980 N N . MET B 1 1 ? -4.191 -5.98 19.906 1 87.12 1 MET B N 1
ATOM 981 C CA . MET B 1 1 ? -3.162 -5.344 19.094 1 87.12 1 MET B CA 1
ATOM 982 C C . MET B 1 1 ? -3.688 -4.059 18.469 1 87.12 1 MET B C 1
ATOM 984 O O . MET B 1 1 ? -4.832 -4.004 18 1 87.12 1 MET B O 1
ATOM 988 N N . LYS B 1 2 ? -2.83 -3.088 18.516 1 92.69 2 LYS B N 1
ATOM 989 C CA . LYS B 1 2 ? -3.207 -1.801 17.938 1 92.69 2 LYS B CA 1
ATOM 990 C C . LYS B 1 2 ? -3.27 -1.881 16.406 1 92.69 2 LYS B C 1
ATOM 992 O O . LYS B 1 2 ? -2.518 -2.637 15.789 1 92.69 2 LYS B O 1
ATOM 997 N N . PRO B 1 3 ? -4.164 -1.152 15.836 1 94.75 3 PRO B N 1
ATOM 998 C CA . PRO B 1 3 ? -4.285 -1.168 14.375 1 94.75 3 PRO B CA 1
ATOM 999 C C . PRO B 1 3 ? -2.947 -0.945 13.672 1 94.75 3 PRO B C 1
ATOM 1001 O O . PRO B 1 3 ? -2.643 -1.625 12.688 1 94.75 3 PRO B O 1
ATOM 1004 N N . GLU B 1 4 ? -2.199 -0.079 14.227 1 92.75 4 GLU B N 1
ATOM 1005 C CA . GLU B 1 4 ? -0.913 0.242 13.617 1 92.75 4 GLU B CA 1
ATOM 1006 C C . GLU B 1 4 ? 0.021 -0.965 13.633 1 92.75 4 GLU B C 1
ATOM 1008 O O . GLU B 1 4 ? 0.842 -1.131 12.727 1 92.75 4 GLU B O 1
ATOM 1013 N N . THR B 1 5 ? -0.048 -1.739 14.641 1 94.94 5 THR B N 1
ATOM 1014 C CA . THR B 1 5 ? 0.76 -2.953 14.711 1 94.94 5 THR B CA 1
ATOM 1015 C C . THR B 1 5 ? 0.4 -3.908 13.578 1 94.94 5 THR B C 1
ATOM 1017 O O . THR B 1 5 ? 1.283 -4.48 12.938 1 94.94 5 THR B O 1
ATOM 1020 N N . PHE B 1 6 ? -0.919 -4.035 13.32 1 96.12 6 PHE B N 1
ATOM 1021 C CA . PHE B 1 6 ? -1.383 -4.867 12.211 1 96.12 6 PHE B CA 1
ATOM 1022 C C . PHE B 1 6 ? -0.893 -4.316 10.883 1 96.12 6 PHE B C 1
ATOM 1024 O O . PHE B 1 6 ? -0.425 -5.074 10.023 1 96.12 6 PHE B O 1
ATOM 1031 N N . ARG B 1 7 ? -0.975 -3.035 10.703 1 96.06 7 ARG B N 1
ATOM 1032 C CA . ARG B 1 7 ? -0.501 -2.402 9.477 1 96.06 7 ARG B CA 1
ATOM 1033 C C . ARG B 1 7 ? 0.961 -2.744 9.219 1 96.06 7 ARG B C 1
ATOM 1035 O O . ARG B 1 7 ? 1.338 -3.055 8.086 1 96.06 7 ARG B O 1
ATOM 1042 N N . GLY B 1 8 ? 1.771 -2.693 10.281 1 95 8 GLY B N 1
ATOM 1043 C CA . GLY B 1 8 ? 3.18 -3.033 10.156 1 95 8 GLY B CA 1
ATOM 1044 C C . GLY B 1 8 ? 3.41 -4.457 9.688 1 95 8 GLY B C 1
ATOM 1045 O O . GLY B 1 8 ? 4.348 -4.727 8.938 1 95 8 GLY B O 1
ATOM 1046 N N . LYS B 1 9 ? 2.566 -5.312 10.016 1 96.19 9 LYS B N 1
ATOM 1047 C CA . LYS B 1 9 ? 2.705 -6.727 9.68 1 96.19 9 LYS B CA 1
ATOM 1048 C C . LYS B 1 9 ? 2.312 -6.992 8.234 1 96.19 9 LYS B C 1
ATOM 1050 O O . LYS B 1 9 ? 2.641 -8.047 7.676 1 96.19 9 LYS B O 1
ATOM 1055 N N . CYS B 1 10 ? 1.574 -6.059 7.566 1 95.5 10 CYS B N 1
ATOM 1056 C CA . CYS B 1 10 ? 1.164 -6.219 6.176 1 95.5 10 CYS B CA 1
ATOM 1057 C C . CYS B 1 10 ? 2.375 -6.25 5.25 1 95.5 10 CYS B C 1
ATOM 1059 O O . CYS B 1 10 ? 2.27 -6.672 4.098 1 95.5 10 CYS B O 1
ATOM 1061 N N . THR B 1 11 ? 3.496 -5.777 5.82 1 91.5 11 THR B N 1
ATOM 1062 C CA . THR B 1 11 ? 4.719 -5.816 5.023 1 91.5 11 THR B CA 1
ATOM 1063 C C . THR B 1 11 ? 5.578 -7.012 5.41 1 91.5 11 THR B C 1
ATOM 1065 O O . THR B 1 11 ? 6.723 -7.133 4.965 1 91.5 11 THR B O 1
ATOM 1068 N N . HIS B 1 12 ? 5.004 -7.816 6.191 1 88.5 12 HIS B N 1
ATOM 1069 C CA . HIS B 1 12 ? 5.672 -9.039 6.633 1 88.5 12 HIS B CA 1
ATOM 1070 C C . HIS B 1 12 ? 6.098 -9.891 5.445 1 88.5 12 HIS B C 1
ATOM 1072 O O . HIS B 1 12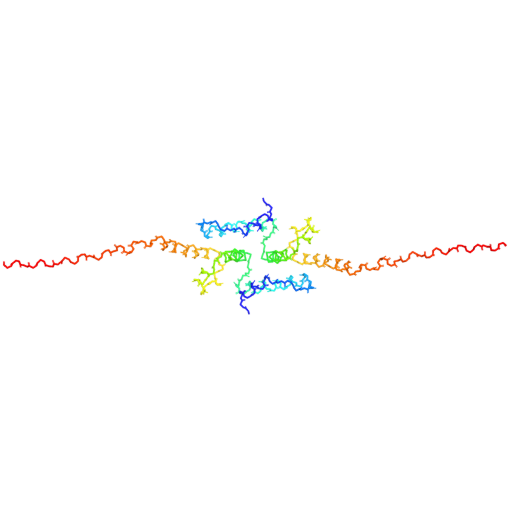 ? 5.348 -10.031 4.477 1 88.5 12 HIS B O 1
ATOM 1078 N N . GLN B 1 13 ? 7.258 -10.492 5.625 1 90.12 13 GLN B N 1
ATOM 1079 C CA . GLN B 1 13 ? 7.793 -11.32 4.547 1 90.12 13 GLN B CA 1
ATOM 1080 C C . GLN B 1 13 ? 7.371 -12.773 4.707 1 90.12 13 GLN B C 1
ATOM 1082 O O . GLN B 1 13 ? 7.172 -13.25 5.828 1 90.12 13 GLN B O 1
ATOM 1087 N N . ARG B 1 14 ? 7.246 -13.352 3.66 1 93.5 14 ARG B N 1
ATOM 1088 C CA . ARG B 1 14 ? 6.949 -14.781 3.615 1 93.5 14 ARG B CA 1
ATOM 1089 C C . ARG B 1 14 ? 8.078 -15.594 4.234 1 93.5 14 ARG B C 1
ATOM 1091 O O . ARG B 1 14 ? 9.25 -15.375 3.93 1 93.5 14 ARG B O 1
ATOM 1098 N N . ARG B 1 15 ? 7.762 -16.5 5.102 1 91.81 15 ARG B N 1
ATOM 1099 C CA . ARG B 1 15 ? 8.773 -17.391 5.668 1 91.81 15 ARG B CA 1
ATOM 1100 C C . ARG B 1 15 ? 9.352 -18.312 4.598 1 91.81 15 ARG B C 1
ATOM 1102 O O . ARG B 1 15 ? 8.625 -18.797 3.723 1 91.81 15 ARG B O 1
ATOM 1109 N N . PRO B 1 16 ? 10.688 -18.547 4.734 1 89.81 16 PRO B N 1
ATOM 1110 C CA . PRO B 1 16 ? 11.281 -19.469 3.77 1 89.81 16 PRO B CA 1
ATOM 1111 C C . PRO B 1 16 ? 10.57 -20.828 3.736 1 89.81 16 PRO B C 1
ATOM 1113 O O . PRO B 1 16 ? 10.305 -21.406 4.789 1 89.81 16 PRO B O 1
ATOM 1116 N N . GLY B 1 17 ? 10.227 -21.219 2.58 1 90.19 17 GLY B N 1
ATOM 1117 C CA . GLY B 1 17 ? 9.641 -22.547 2.424 1 90.19 17 GLY B CA 1
ATOM 1118 C C . GLY B 1 17 ? 8.133 -22.547 2.611 1 90.19 17 GLY B C 1
ATOM 1119 O O . GLY B 1 17 ? 7.473 -23.547 2.318 1 90.19 17 GLY B O 1
ATOM 1120 N N . ALA B 1 18 ? 7.594 -21.484 3.129 1 95.56 18 ALA B N 1
ATOM 1121 C CA . ALA B 1 18 ? 6.152 -21.422 3.352 1 95.56 18 ALA B CA 1
ATOM 1122 C C . ALA B 1 18 ? 5.398 -21.219 2.041 1 95.56 18 ALA B C 1
ATOM 1124 O O . ALA B 1 18 ? 5.934 -20.641 1.096 1 95.56 18 ALA B O 1
ATOM 1125 N N . LEU B 1 19 ? 4.188 -21.719 2.018 1 97.19 19 LEU B N 1
ATOM 1126 C CA . LEU B 1 19 ? 3.342 -21.578 0.839 1 97.19 19 LEU B CA 1
ATOM 1127 C C . LEU B 1 19 ? 2.889 -20.125 0.675 1 97.19 19 LEU B C 1
ATOM 1129 O O . LEU B 1 19 ? 2.652 -19.438 1.665 1 97.19 19 LEU B O 1
ATOM 1133 N N . TRP B 1 20 ? 2.736 -19.703 -0.565 1 97.94 20 TRP B N 1
ATOM 1134 C CA . TRP B 1 20 ? 2.174 -18.391 -0.875 1 97.94 20 TRP B CA 1
ATOM 1135 C C . TRP B 1 20 ? 0.75 -18.266 -0.341 1 97.94 20 TRP B C 1
ATOM 1137 O O . TRP B 1 20 ? 0.347 -17.203 0.13 1 97.94 20 TRP B O 1
ATOM 1147 N N . LYS B 1 21 ? 0.006 -19.359 -0.352 1 98.31 21 LYS B N 1
ATOM 1148 C CA . LYS B 1 21 ? -1.352 -19.359 0.187 1 98.31 21 LYS B CA 1
ATOM 1149 C C . LYS B 1 21 ? -1.356 -18.984 1.665 1 98.31 21 LYS B C 1
ATOM 1151 O O . LYS B 1 21 ? -2.248 -18.266 2.125 1 98.31 21 LYS B O 1
ATOM 1156 N N . LYS B 1 22 ? -0.381 -19.484 2.375 1 98.06 22 LYS B N 1
ATOM 1157 C CA . LYS B 1 22 ? -0.284 -19.141 3.793 1 98.06 22 LYS B CA 1
ATOM 1158 C C . LYS B 1 22 ? -0.024 -17.641 3.986 1 98.06 22 LYS B C 1
ATOM 1160 O O . LYS B 1 22 ? -0.634 -17.016 4.848 1 98.06 22 LYS B O 1
ATOM 1165 N N . LEU B 1 23 ? 0.918 -17.125 3.18 1 98.06 23 LEU B N 1
ATOM 1166 C CA . LEU B 1 23 ? 1.172 -15.688 3.252 1 98.06 23 LEU B CA 1
ATOM 1167 C C . LEU B 1 23 ? -0.097 -14.898 2.955 1 98.06 23 LEU B C 1
ATOM 1169 O O . LEU B 1 23 ? -0.39 -13.906 3.633 1 98.06 23 LEU B O 1
ATOM 1173 N N . GLY B 1 24 ? -0.821 -15.312 1.886 1 97.94 24 GLY B N 1
ATOM 1174 C CA . GLY B 1 24 ? -2.08 -14.664 1.566 1 97.94 24 GLY B CA 1
ATOM 1175 C C . GLY B 1 24 ? -3.041 -14.609 2.74 1 97.94 24 GLY B C 1
ATOM 1176 O O . GLY B 1 24 ? -3.68 -13.586 2.984 1 97.94 24 GLY B O 1
ATOM 1177 N N . PHE B 1 25 ? -3.121 -15.672 3.479 1 97.5 25 PHE B N 1
ATOM 1178 C CA . PHE B 1 25 ? -3.998 -15.758 4.641 1 97.5 25 PHE B CA 1
ATOM 1179 C C . PHE B 1 25 ? -3.502 -14.852 5.758 1 97.5 25 PHE B C 1
ATOM 1181 O O . PHE B 1 25 ? -4.297 -14.18 6.418 1 97.5 25 PHE B O 1
ATOM 1188 N N . GLU B 1 26 ? -2.234 -14.914 6.016 1 97.75 26 GLU B N 1
ATOM 1189 C CA . GLU B 1 26 ? -1.656 -14.047 7.031 1 97.75 26 GLU B CA 1
ATOM 1190 C C . GLU B 1 26 ? -1.926 -12.578 6.719 1 97.75 26 GLU B C 1
ATOM 1192 O O . GLU B 1 26 ? -2.344 -11.812 7.594 1 97.75 26 GLU B O 1
ATOM 1197 N N . LEU B 1 27 ? -1.688 -12.242 5.449 1 97.94 27 LEU B N 1
ATOM 1198 C CA . LEU B 1 27 ? -1.921 -10.859 5.027 1 97.94 27 LEU B CA 1
ATOM 1199 C C . LEU B 1 27 ? -3.387 -10.477 5.207 1 97.94 27 LEU B C 1
ATOM 1201 O O . LEU B 1 27 ? -3.693 -9.375 5.66 1 97.94 27 LEU B O 1
ATOM 1205 N N . ARG B 1 28 ? -4.285 -11.375 4.855 1 98 28 ARG B N 1
ATOM 1206 C CA . ARG B 1 28 ? -5.711 -11.117 5.051 1 98 28 ARG B CA 1
ATOM 1207 C C . ARG B 1 28 ? -6.016 -10.812 6.512 1 98 28 ARG B C 1
ATOM 1209 O O . ARG B 1 28 ? -6.746 -9.867 6.812 1 98 28 ARG B O 1
ATOM 1216 N N . ASN B 1 29 ? -5.441 -11.586 7.387 1 97.44 29 ASN B N 1
ATOM 1217 C CA . ASN B 1 29 ? -5.66 -11.383 8.812 1 97.44 29 ASN B CA 1
ATOM 1218 C C . ASN B 1 29 ? -5.105 -10.047 9.281 1 97.44 29 ASN B C 1
ATOM 1220 O O . ASN B 1 29 ? -5.742 -9.352 10.078 1 97.44 29 ASN B O 1
ATOM 1224 N N . TYR B 1 30 ? -3.953 -9.719 8.836 1 97.81 30 TYR B N 1
ATOM 1225 C CA . TYR B 1 30 ? -3.336 -8.453 9.227 1 97.81 30 TYR B CA 1
ATOM 1226 C C . TYR B 1 30 ? -4.145 -7.27 8.711 1 97.81 30 TYR B C 1
ATOM 1228 O O . TYR B 1 30 ? -4.414 -6.32 9.453 1 97.81 30 TYR B O 1
ATOM 1236 N N . PHE B 1 31 ? -4.531 -7.348 7.422 1 98.06 31 PHE B N 1
ATOM 1237 C CA . PHE B 1 31 ? -5.344 -6.273 6.859 1 98.06 31 PHE B CA 1
ATOM 1238 C C . PHE B 1 31 ? -6.676 -6.164 7.594 1 98.06 31 PHE B C 1
ATOM 1240 O O . PHE B 1 31 ? -7.129 -5.059 7.902 1 98.06 31 PHE B O 1
ATOM 1247 N N . GLU B 1 32 ? -7.273 -7.238 7.867 1 97.62 32 GLU B N 1
ATOM 1248 C CA . GLU B 1 32 ? -8.531 -7.219 8.602 1 97.62 32 GLU B CA 1
ATOM 1249 C C . GLU B 1 32 ? -8.359 -6.602 9.984 1 97.62 32 GLU B C 1
ATOM 1251 O O . GLU B 1 32 ? -9.195 -5.809 10.43 1 97.62 32 GLU B O 1
ATOM 1256 N N . GLY B 1 33 ? -7.332 -6.988 10.688 1 97.69 33 GLY B N 1
ATOM 1257 C CA . GLY B 1 33 ? -7.039 -6.375 11.977 1 97.69 33 GLY B CA 1
ATOM 1258 C C . GLY B 1 33 ? -6.832 -4.875 11.883 1 97.69 33 GLY B C 1
ATOM 1259 O O . GLY B 1 33 ? -7.312 -4.125 12.742 1 97.69 33 GLY B O 1
ATOM 1260 N N . TRP B 1 34 ? -6.145 -4.465 10.859 1 97.81 34 TRP B N 1
ATOM 1261 C CA . TRP B 1 34 ? -5.891 -3.049 10.617 1 97.81 34 TRP B CA 1
ATOM 1262 C C . TRP B 1 34 ? -7.195 -2.299 10.367 1 97.81 34 TRP B C 1
ATOM 1264 O O . TRP B 1 34 ? -7.469 -1.286 11.016 1 97.81 34 TRP B O 1
ATOM 1274 N N . PHE B 1 35 ? -8.008 -2.816 9.5 1 97.81 35 PHE B N 1
ATOM 1275 C CA . PHE B 1 35 ? -9.242 -2.148 9.117 1 97.81 35 PHE B CA 1
ATOM 1276 C C . PHE B 1 35 ? -10.242 -2.15 10.266 1 97.81 35 PHE B C 1
ATOM 1278 O O . PHE B 1 35 ? -10.883 -1.134 10.539 1 97.81 35 PHE B O 1
ATOM 1285 N N . ASP B 1 36 ? -10.352 -3.26 10.945 1 97.12 36 ASP B N 1
ATOM 1286 C CA . ASP B 1 36 ? -11.297 -3.377 12.055 1 97.12 36 ASP B CA 1
ATOM 1287 C C . ASP B 1 36 ? -10.93 -2.412 13.188 1 97.12 36 ASP B C 1
ATOM 1289 O O . ASP B 1 36 ? -11.812 -1.771 13.766 1 97.12 36 ASP B O 1
ATOM 1293 N N . GLY B 1 37 ? -9.695 -2.34 13.445 1 96.94 37 GLY B N 1
ATOM 1294 C CA . GLY B 1 37 ? -9.234 -1.45 14.5 1 96.94 37 GLY B CA 1
ATOM 1295 C C . GLY B 1 37 ? -9.508 0.012 14.211 1 96.94 37 GLY B C 1
ATOM 1296 O O . GLY B 1 37 ? -9.602 0.827 15.125 1 96.94 37 GLY B O 1
ATOM 1297 N N . LEU B 1 38 ? -9.688 0.347 12.938 1 97.06 38 LEU B N 1
ATOM 1298 C CA . LEU B 1 38 ? -9.953 1.72 12.523 1 97.06 38 LEU B CA 1
ATOM 1299 C C . LEU B 1 38 ? -11.422 1.896 12.133 1 97.06 38 LEU B C 1
ATOM 1301 O O . LEU B 1 38 ? -11.812 2.959 11.648 1 97.06 38 LEU B O 1
ATOM 1305 N N . ASN B 1 39 ? -12.172 0.837 12.266 1 97.06 39 ASN B N 1
ATOM 1306 C CA . ASN B 1 39 ? -13.594 0.826 11.93 1 97.06 39 ASN B CA 1
ATOM 1307 C C . ASN B 1 39 ? -13.828 1.15 10.461 1 97.06 39 ASN B C 1
ATOM 1309 O O . ASN B 1 39 ? -14.727 1.922 10.125 1 97.06 39 ASN B O 1
ATOM 1313 N N . ILE B 1 40 ? -12.938 0.661 9.609 1 97.75 40 ILE B N 1
ATOM 1314 C CA . ILE B 1 40 ? -13.086 0.762 8.164 1 97.75 40 ILE B CA 1
ATOM 1315 C C . ILE B 1 40 ? -13.992 -0.36 7.656 1 97.75 40 ILE B C 1
ATOM 1317 O O . ILE B 1 40 ? -13.617 -1.535 7.703 1 97.75 40 ILE B O 1
ATOM 1321 N N . LYS B 1 41 ? -15.125 0.034 7.059 1 96.38 41 LYS B N 1
ATOM 1322 C CA . LYS B 1 41 ? -16.109 -1.015 6.793 1 96.38 41 LYS B CA 1
ATOM 1323 C C . LYS B 1 41 ? -16.672 -0.898 5.379 1 96.38 41 LYS B C 1
ATOM 1325 O O . LYS B 1 41 ? -17.516 -1.696 4.977 1 96.38 41 LYS B O 1
ATOM 1330 N N . ASN B 1 42 ? -16.312 0.148 4.664 1 97.38 42 ASN B N 1
ATOM 1331 C CA . ASN B 1 42 ? -16.891 0.307 3.332 1 97.38 42 ASN B CA 1
ATOM 1332 C C . ASN B 1 42 ? -15.836 0.722 2.312 1 97.38 42 ASN B C 1
ATOM 1334 O O . ASN B 1 42 ? -14.703 1.042 2.68 1 97.38 42 ASN B O 1
ATOM 1338 N N . PHE B 1 43 ? -16.203 0.675 1.084 1 98.31 43 PHE B N 1
ATOM 1339 C CA . PHE B 1 43 ? -15.336 0.897 -0.062 1 98.31 43 PHE B CA 1
ATOM 1340 C C . PHE B 1 43 ? -14.727 2.293 -0.016 1 98.31 43 PHE B C 1
ATOM 1342 O O . PHE B 1 43 ? -13.508 2.451 -0.148 1 98.31 43 PHE B O 1
ATOM 1349 N N . LYS B 1 44 ? -15.484 3.293 0.305 1 97.56 44 LYS B N 1
ATOM 1350 C CA . LYS B 1 44 ? -15.023 4.68 0.33 1 97.56 44 LYS B CA 1
ATOM 1351 C C . LYS B 1 44 ? -13.992 4.895 1.434 1 97.56 44 LYS B C 1
ATOM 1353 O O . LYS B 1 44 ? -12.938 5.488 1.197 1 97.56 44 LYS B O 1
ATOM 1358 N N . SER B 1 45 ? -14.32 4.395 2.611 1 97.94 45 SER B N 1
ATOM 1359 C CA . SER B 1 45 ? -13.414 4.59 3.74 1 97.94 45 SER B CA 1
ATOM 1360 C C . SER B 1 45 ? -12.094 3.855 3.525 1 97.94 45 SER B C 1
ATOM 1362 O O . SER B 1 45 ? -11.039 4.316 3.971 1 97.94 45 SER B O 1
ATOM 1364 N N . LEU B 1 46 ? -12.172 2.725 2.832 1 98.44 46 LEU B N 1
ATOM 1365 C CA . LEU B 1 46 ? -10.938 1.999 2.553 1 98.44 46 LEU B CA 1
ATOM 1366 C C . LEU B 1 46 ? -10.086 2.748 1.536 1 98.44 46 LEU B C 1
ATOM 1368 O O . LEU B 1 46 ? -8.867 2.84 1.691 1 98.44 46 LEU B O 1
ATOM 1372 N N . LYS B 1 47 ? -10.695 3.305 0.532 1 98.38 47 LYS B N 1
ATOM 1373 C CA . LYS B 1 47 ? -9.977 4.129 -0.433 1 98.38 47 LYS B CA 1
ATOM 1374 C C . LYS B 1 47 ? -9.289 5.305 0.256 1 98.38 47 LYS B C 1
ATOM 1376 O O . LYS B 1 47 ? -8.125 5.594 -0.02 1 98.38 47 LYS B O 1
ATOM 1381 N N . ASP B 1 48 ? -10.031 5.922 1.153 1 98.31 48 ASP B N 1
ATOM 1382 C CA . ASP B 1 48 ? -9.484 7.059 1.891 1 98.31 48 ASP B CA 1
ATOM 1383 C C . ASP B 1 48 ? -8.289 6.633 2.738 1 98.31 48 ASP B C 1
ATOM 1385 O O . ASP B 1 48 ? -7.266 7.32 2.768 1 98.31 48 ASP B O 1
ATOM 1389 N N . LEU B 1 49 ? -8.445 5.484 3.367 1 98.25 49 LEU B N 1
ATOM 1390 C CA . LEU B 1 49 ? -7.355 4.984 4.199 1 98.25 49 LEU B CA 1
ATOM 1391 C C . LEU B 1 49 ? -6.105 4.719 3.365 1 98.25 49 LEU B C 1
ATOM 1393 O O . LEU B 1 49 ? -4.988 4.988 3.811 1 98.25 49 LEU B O 1
ATOM 1397 N N . MET B 1 50 ? -6.277 4.195 2.176 1 97.88 50 MET B N 1
ATOM 1398 C CA . MET B 1 50 ? -5.152 3.916 1.288 1 97.88 50 MET B CA 1
ATOM 1399 C C . MET B 1 50 ? -4.414 5.199 0.924 1 97.88 50 MET B C 1
ATOM 1401 O O . MET B 1 50 ? -3.182 5.215 0.865 1 97.88 50 MET B O 1
ATOM 1405 N N . ILE B 1 51 ? -5.145 6.215 0.684 1 98.25 51 ILE B N 1
ATOM 1406 C CA . ILE B 1 51 ? -4.539 7.504 0.354 1 98.25 51 ILE B CA 1
ATOM 1407 C C . ILE B 1 51 ? -3.789 8.047 1.567 1 98.25 51 ILE B C 1
ATOM 1409 O O . ILE B 1 51 ? -2.658 8.523 1.442 1 98.25 51 ILE B O 1
ATOM 1413 N N . VAL B 1 52 ? -4.453 7.949 2.713 1 98.31 52 VAL B N 1
ATOM 1414 C CA . VAL B 1 52 ? -3.836 8.406 3.955 1 98.31 52 VAL B CA 1
ATOM 1415 C C . VAL B 1 52 ? -2.512 7.676 4.172 1 98.31 52 VAL B C 1
ATOM 1417 O O . VAL B 1 52 ? -1.499 8.305 4.496 1 98.31 52 VAL B O 1
ATOM 1420 N N . ASP B 1 53 ? -2.602 6.406 3.969 1 97 53 ASP B N 1
ATOM 1421 C CA . ASP B 1 53 ? -1.398 5.602 4.16 1 97 53 ASP B CA 1
ATOM 1422 C C . ASP B 1 53 ? -0.28 6.055 3.223 1 97 53 ASP B C 1
ATOM 1424 O O . ASP B 1 53 ? 0.883 6.125 3.625 1 97 53 ASP B O 1
ATOM 1428 N N . GLN B 1 54 ? -0.576 6.391 1.988 1 97.19 54 GLN B N 1
ATOM 1429 C CA . GLN B 1 54 ? 0.41 6.871 1.026 1 97.19 54 GLN B CA 1
ATOM 1430 C C . GLN B 1 54 ? 0.966 8.234 1.442 1 97.19 54 GLN B C 1
ATOM 1432 O O . GLN B 1 54 ? 2.168 8.484 1.318 1 97.19 54 GLN B O 1
ATOM 1437 N N . LEU B 1 55 ? 0.129 9.102 1.942 1 97.88 55 LEU B N 1
ATOM 1438 C CA . LEU B 1 55 ? 0.577 10.406 2.42 1 97.88 55 LEU B CA 1
ATOM 1439 C C . LEU B 1 55 ? 1.524 10.25 3.604 1 97.88 55 LEU B C 1
ATOM 1441 O O . LEU B 1 55 ? 2.609 10.844 3.617 1 97.88 55 LEU B O 1
ATOM 1445 N N . LYS B 1 56 ? 1.118 9.406 4.488 1 96.69 56 LYS B N 1
ATOM 1446 C CA . LYS B 1 56 ? 1.885 9.227 5.719 1 96.69 56 LYS B CA 1
ATOM 1447 C C . LYS B 1 56 ? 3.273 8.672 5.426 1 96.69 56 LYS B C 1
ATOM 1449 O O . LYS B 1 56 ? 4.242 9.008 6.105 1 96.69 56 LYS B O 1
ATOM 1454 N N . ARG B 1 57 ? 3.369 7.902 4.445 1 94.81 57 ARG B N 1
ATOM 1455 C CA . ARG B 1 57 ? 4.641 7.289 4.07 1 94.81 57 ARG B CA 1
ATOM 1456 C C . ARG B 1 57 ? 5.621 8.336 3.557 1 94.81 57 ARG B C 1
ATOM 1458 O O . ARG B 1 57 ? 6.836 8.109 3.557 1 94.81 57 ARG B O 1
ATOM 1465 N N . ARG B 1 58 ? 5.145 9.438 3.172 1 95.94 58 ARG B N 1
ATOM 1466 C CA . ARG B 1 58 ? 5.98 10.453 2.533 1 95.94 58 ARG B CA 1
ATOM 1467 C C . ARG B 1 58 ? 6.363 11.547 3.52 1 95.94 58 ARG B C 1
ATOM 1469 O O . ARG B 1 58 ? 7.121 12.461 3.18 1 95.94 58 ARG B O 1
ATOM 1476 N N . VAL B 1 59 ? 5.848 11.445 4.668 1 95.62 59 VAL B N 1
ATOM 1477 C CA . VAL B 1 59 ? 6.09 12.461 5.688 1 95.62 59 VAL B CA 1
ATOM 1478 C C . VAL B 1 59 ? 7.348 12.117 6.473 1 95.62 59 VAL B C 1
ATOM 1480 O O . VAL B 1 59 ? 7.543 10.969 6.875 1 95.62 59 VAL B O 1
ATOM 1483 N N . SER B 1 60 ? 8.203 13.094 6.664 1 93.81 60 SER B N 1
ATOM 1484 C CA . SER B 1 60 ? 9.438 12.883 7.426 1 93.81 60 SER B CA 1
ATOM 1485 C C . SER B 1 60 ? 9.133 12.617 8.898 1 93.81 60 SER B C 1
ATOM 1487 O O . SER B 1 60 ? 8.055 12.953 9.391 1 93.81 60 SER B O 1
ATOM 1489 N N . SER B 1 61 ? 10.07 12.102 9.609 1 93.88 61 SER B N 1
ATOM 1490 C CA . SER B 1 61 ? 9.906 11.742 11.016 1 93.88 61 SER B CA 1
ATOM 1491 C C . SER B 1 61 ? 9.68 12.977 11.883 1 93.88 61 SER B C 1
ATOM 1493 O O . SER B 1 61 ? 8.914 12.93 12.844 1 93.88 61 SER B O 1
ATOM 1495 N N . ASP B 1 62 ? 10.367 14.047 11.562 1 91.75 62 ASP B N 1
ATOM 1496 C CA . ASP B 1 62 ? 10.227 15.281 12.328 1 91.75 62 ASP B CA 1
ATOM 1497 C C . ASP B 1 62 ? 8.781 15.773 12.312 1 91.75 62 ASP B C 1
ATOM 1499 O O . ASP B 1 62 ? 8.25 16.188 13.344 1 91.75 62 ASP B O 1
ATOM 1503 N N . VAL B 1 63 ? 8.203 15.711 11.125 1 94 63 VAL B N 1
ATOM 1504 C CA . VAL B 1 63 ? 6.82 16.172 10.977 1 94 63 VAL B CA 1
ATOM 1505 C C . VAL B 1 63 ? 5.883 15.219 11.719 1 94 63 VAL B C 1
ATOM 1507 O O . VAL B 1 63 ? 4.953 15.656 12.398 1 94 63 VAL B O 1
ATOM 1510 N N . LYS B 1 64 ? 6.102 13.945 11.594 1 94.81 64 LYS B N 1
ATOM 1511 C CA . LYS B 1 64 ? 5.309 12.945 12.305 1 94.81 64 LYS B CA 1
ATOM 1512 C C . LYS B 1 64 ? 5.328 13.203 13.812 1 94.81 64 LYS B C 1
ATOM 1514 O O . LYS B 1 64 ? 4.293 13.109 14.477 1 94.81 64 LYS B O 1
ATOM 1519 N N . ASP B 1 65 ? 6.488 13.492 14.305 1 92.75 65 ASP B N 1
ATOM 1520 C CA . ASP B 1 65 ? 6.664 13.719 15.742 1 92.75 65 ASP B CA 1
ATOM 1521 C C . ASP B 1 65 ? 5.844 14.914 16.219 1 92.75 65 ASP B C 1
ATOM 1523 O O . ASP B 1 65 ? 5.387 14.953 17.359 1 92.75 65 ASP B O 1
ATOM 1527 N N . HIS B 1 66 ? 5.695 15.852 15.336 1 92.44 66 HIS B N 1
ATOM 1528 C CA . HIS B 1 66 ? 4.895 17.031 15.656 1 92.44 66 HIS B CA 1
ATOM 1529 C C . HIS B 1 66 ? 3.434 16.656 15.875 1 92.44 66 HIS B C 1
ATOM 1531 O O . HIS B 1 66 ? 2.736 17.297 16.672 1 92.44 66 HIS B O 1
ATOM 1537 N N . PHE B 1 67 ? 3.004 15.602 15.203 1 94 67 PHE B N 1
ATOM 1538 C CA . PHE B 1 67 ? 1.604 15.195 15.266 1 94 67 PHE B CA 1
ATOM 1539 C C . PHE B 1 67 ? 1.431 13.977 16.156 1 94 67 PHE B C 1
ATOM 1541 O O . PHE B 1 67 ? 0.395 13.305 16.109 1 94 67 PHE B O 1
ATOM 1548 N N . LEU B 1 68 ? 2.391 13.508 16.891 1 84.06 68 LEU B N 1
ATOM 1549 C CA . LEU B 1 68 ? 2.486 12.242 17.609 1 84.06 68 LEU B CA 1
ATOM 1550 C C . LEU B 1 68 ? 1.195 11.945 18.359 1 84.06 68 LEU B C 1
ATOM 1552 O O . LEU B 1 68 ? 0.685 10.82 18.312 1 84.06 68 LEU B O 1
ATOM 1556 N N . GLY B 1 69 ? 0.583 12.891 18.969 1 86.75 69 GLY B N 1
ATOM 1557 C CA . GLY B 1 69 ? -0.607 12.664 19.766 1 86.75 69 GLY B CA 1
ATOM 1558 C C . GLY B 1 69 ? -1.828 12.312 18.938 1 86.75 69 GLY B C 1
ATOM 1559 O O . GLY B 1 69 ? -2.754 11.664 19.438 1 86.75 69 GLY B O 1
ATOM 1560 N N . GLU B 1 70 ? -1.782 12.656 17.641 1 93.81 70 GLU B N 1
ATOM 1561 C CA . GLU B 1 70 ? -2.992 12.461 16.859 1 93.81 70 GLU B CA 1
ATOM 1562 C C . GLU B 1 70 ? -2.682 11.742 15.547 1 93.81 70 GLU B C 1
ATOM 1564 O O . GLU B 1 70 ? -3.582 11.484 14.742 1 93.81 70 GLU B O 1
ATOM 1569 N N . TRP B 1 71 ? -1.468 11.32 15.297 1 94.81 71 TRP B N 1
ATOM 1570 C CA . TRP B 1 71 ? -0.996 10.805 14.016 1 94.81 71 TRP B CA 1
ATOM 1571 C C . TRP B 1 71 ? -1.802 9.586 13.594 1 94.81 71 TRP B C 1
ATOM 1573 O O . TRP B 1 71 ? -2.27 9.508 12.453 1 94.81 71 TRP B O 1
ATOM 1583 N N . GLU B 1 72 ? -2.053 8.695 14.523 1 91.81 72 GLU B N 1
ATOM 1584 C CA . GLU B 1 72 ? -2.721 7.438 14.211 1 91.81 72 GLU B CA 1
ATOM 1585 C C . GLU B 1 72 ? -4.215 7.648 13.977 1 91.81 72 GLU B C 1
ATOM 1587 O O . GLU B 1 72 ? -4.859 6.844 13.297 1 91.81 72 GLU B O 1
ATOM 1592 N N . GLU B 1 73 ? -4.719 8.742 14.469 1 93.44 73 GLU B N 1
ATOM 1593 C CA . GLU B 1 73 ? -6.148 9.008 14.375 1 93.44 73 GLU B CA 1
ATOM 1594 C C . GLU B 1 73 ? -6.5 9.727 13.078 1 93.44 73 GLU B C 1
ATOM 1596 O O . GLU B 1 73 ? -7.668 9.789 12.688 1 93.44 73 GLU B O 1
ATOM 1601 N N . LEU B 1 74 ? -5.5 10.258 12.445 1 96.31 74 LEU B N 1
ATOM 1602 C CA . LEU B 1 74 ? -5.73 10.953 11.188 1 96.31 74 LEU B CA 1
ATOM 1603 C C . LEU B 1 74 ? -5.91 9.961 10.047 1 96.31 74 LEU B C 1
ATOM 1605 O O . LEU B 1 74 ? -4.934 9.539 9.414 1 96.31 74 LEU B O 1
ATOM 1609 N N . ILE B 1 75 ? -7.195 9.633 9.766 1 96.56 75 ILE B N 1
ATOM 1610 C CA . ILE B 1 75 ? -7.457 8.609 8.766 1 96.56 75 ILE B CA 1
ATOM 1611 C C . ILE B 1 75 ? -8.258 9.203 7.613 1 96.56 75 ILE B C 1
ATOM 1613 O O . ILE B 1 75 ? -8.711 8.484 6.723 1 96.56 75 ILE B O 1
ATOM 1617 N N . ASP B 1 76 ? -8.516 10.492 7.621 1 97.81 76 ASP B N 1
ATOM 1618 C CA . ASP B 1 76 ? -9.133 11.219 6.516 1 97.81 76 ASP B CA 1
ATOM 1619 C C . ASP B 1 76 ? -8.07 11.953 5.691 1 97.81 76 ASP B C 1
ATOM 1621 O O . ASP B 1 76 ? -7.332 12.789 6.219 1 97.81 76 ASP B O 1
ATOM 1625 N N . PRO B 1 77 ? -8.039 11.641 4.422 1 98.44 77 PRO B N 1
ATOM 1626 C CA . PRO B 1 77 ? -6.969 12.211 3.6 1 98.44 77 PRO B CA 1
ATOM 1627 C C . PRO B 1 77 ? -7.012 13.734 3.551 1 98.44 77 PRO B C 1
ATOM 1629 O O . PRO B 1 77 ? -5.965 14.391 3.576 1 98.44 77 PRO B O 1
ATOM 1632 N N . LEU B 1 78 ? -8.18 14.32 3.508 1 98.06 78 LEU B N 1
ATOM 1633 C CA . LEU B 1 78 ? -8.297 15.773 3.424 1 98.06 78 LEU B CA 1
ATOM 1634 C C . LEU B 1 78 ? -7.863 16.422 4.73 1 98.06 78 LEU B C 1
ATOM 1636 O O . LEU B 1 78 ? -7.172 17.453 4.719 1 98.06 78 LEU B O 1
ATOM 1640 N N . GLU B 1 79 ? -8.273 15.852 5.773 1 98.25 79 GLU B N 1
ATOM 1641 C CA . GLU B 1 79 ? -7.863 16.359 7.074 1 98.25 79 GLU B CA 1
ATOM 1642 C C . GLU B 1 79 ? -6.352 16.266 7.262 1 98.25 79 GLU B C 1
ATOM 1644 O O . GLU B 1 79 ? -5.711 17.25 7.664 1 98.25 79 GLU B O 1
ATOM 1649 N N . LEU B 1 80 ? -5.801 15.117 6.969 1 98.38 80 LEU B N 1
ATOM 1650 C CA . LEU B 1 80 ? -4.359 14.922 7.082 1 98.38 80 LEU B CA 1
ATOM 1651 C C . LEU B 1 80 ? -3.605 15.922 6.207 1 98.38 80 LEU B C 1
ATOM 1653 O O . LEU B 1 80 ? -2.707 16.625 6.684 1 98.38 80 LEU B O 1
ATOM 1657 N N . ALA B 1 81 ? -3.982 15.977 4.973 1 98.5 81 ALA B N 1
ATOM 1658 C CA . ALA B 1 81 ? -3.324 16.891 4.043 1 98.5 81 ALA B CA 1
ATOM 1659 C C . ALA B 1 81 ? -3.408 18.328 4.535 1 98.5 81 ALA B C 1
ATOM 1661 O O . ALA B 1 81 ? -2.443 19.094 4.422 1 98.5 81 ALA B O 1
ATOM 1662 N N . GLY B 1 82 ? -4.598 18.688 5.043 1 98.25 82 GLY B N 1
ATOM 1663 C CA . GLY B 1 82 ? -4.781 20.031 5.578 1 98.25 82 GLY B CA 1
ATOM 1664 C C . GLY B 1 82 ? -3.842 20.344 6.723 1 98.25 82 GLY B C 1
ATOM 1665 O O . GLY B 1 82 ? -3.244 21.422 6.762 1 98.25 82 GLY B O 1
ATOM 1666 N N . LYS B 1 83 ? -3.717 19.453 7.602 1 97.56 83 LYS B N 1
ATOM 1667 C CA . LYS B 1 83 ? -2.828 19.641 8.742 1 97.56 83 LYS B CA 1
ATOM 1668 C C . LYS B 1 83 ? -1.37 19.734 8.297 1 97.56 83 LYS B C 1
ATOM 1670 O O . LYS B 1 83 ? -0.598 20.531 8.828 1 97.56 83 LYS B O 1
ATOM 1675 N N . LEU B 1 84 ? -0.973 18.953 7.355 1 97.25 84 LEU B N 1
ATOM 1676 C CA . LEU B 1 84 ? 0.394 18.969 6.848 1 97.25 84 LEU B CA 1
ATOM 1677 C C . LEU B 1 84 ? 0.705 20.266 6.129 1 97.25 84 LEU B C 1
ATOM 1679 O O . LEU B 1 84 ? 1.782 20.844 6.309 1 97.25 84 LEU B O 1
ATOM 1683 N N . ASP B 1 85 ? -0.24 20.672 5.332 1 97.5 85 ASP B N 1
ATOM 1684 C CA . ASP B 1 85 ? -0.075 21.953 4.645 1 97.5 85 ASP B CA 1
ATOM 1685 C C . ASP B 1 85 ? 0.069 23.094 5.641 1 97.5 85 ASP B C 1
ATOM 1687 O O . ASP B 1 85 ? 0.899 24 5.453 1 97.5 85 ASP B O 1
ATOM 1691 N N . GLN B 1 86 ? -0.783 23.078 6.676 1 95.69 86 GLN B N 1
ATOM 1692 C CA . GLN B 1 86 ? -0.712 24.094 7.723 1 95.69 86 GLN B CA 1
ATOM 1693 C C . GLN B 1 86 ? 0.644 24.078 8.422 1 95.69 86 GLN B C 1
ATOM 1695 O O . GLN B 1 86 ? 1.24 25.125 8.664 1 95.69 86 GLN B O 1
ATOM 1700 N N . TYR B 1 87 ? 1.138 22.953 8.727 1 94.88 87 TYR B N 1
ATOM 1701 C CA . TYR B 1 87 ? 2.443 22.797 9.359 1 94.88 87 TYR B CA 1
ATOM 1702 C C . TYR B 1 87 ? 3.543 23.406 8.5 1 94.88 87 TYR B C 1
ATOM 1704 O O . TYR B 1 87 ? 4.391 24.141 9.008 1 94.88 87 TYR B O 1
ATOM 1712 N N . GLU B 1 88 ? 3.535 23.125 7.27 1 93.25 88 GLU B N 1
ATOM 1713 C CA . GLU B 1 88 ? 4.582 23.609 6.379 1 93.25 88 GLU B CA 1
ATOM 1714 C C . GLU B 1 88 ? 4.48 25.125 6.184 1 93.25 88 GLU B C 1
ATOM 1716 O O . GLU B 1 88 ? 5.5 25.797 6.059 1 93.25 88 GLU B O 1
ATOM 1721 N N . SER B 1 89 ? 3.254 25.594 6.105 1 91.81 89 SER B N 1
ATOM 1722 C CA . SER B 1 89 ? 3.055 27.031 5.922 1 91.81 89 SER B CA 1
ATOM 1723 C C . SER B 1 89 ? 3.623 27.828 7.098 1 91.81 89 SER B C 1
ATOM 1725 O O . SER B 1 89 ? 4.234 28.875 6.906 1 91.81 89 SER B O 1
ATOM 1727 N N . VAL B 1 90 ? 3.506 27.312 8.289 1 87.75 90 VAL B N 1
ATOM 1728 C CA . VAL B 1 90 ? 3.965 27.984 9.5 1 87.75 90 VAL B CA 1
ATOM 1729 C C . VAL B 1 90 ? 5.488 27.922 9.578 1 87.75 90 VAL B C 1
ATOM 1731 O O . VAL B 1 90 ? 6.137 28.891 9.969 1 87.75 90 VAL B O 1
ATOM 1734 N N . ARG B 1 91 ? 6.176 26.922 9.156 1 84.19 91 ARG B N 1
ATOM 1735 C CA . ARG B 1 91 ? 7.621 26.734 9.234 1 84.19 91 ARG B CA 1
ATOM 1736 C C . ARG B 1 91 ? 8.336 27.5 8.141 1 84.19 91 ARG B C 1
ATOM 1738 O O . ARG B 1 91 ? 9.461 27.969 8.336 1 84.19 91 ARG B O 1
ATOM 1745 N N . SER B 1 92 ? 7.812 27.469 6.934 1 76.06 92 SER B N 1
ATOM 1746 C CA . SER B 1 92 ? 8.391 28.266 5.848 1 76.06 92 SER B CA 1
ATOM 1747 C C . SER B 1 92 ? 8.422 29.75 6.191 1 76.06 92 SER B C 1
ATOM 1749 O O . SER B 1 92 ? 9.375 30.438 5.863 1 76.06 92 SER B O 1
ATOM 1751 N N . ASN B 1 93 ? 7.453 30.188 6.891 1 70.06 93 ASN B N 1
ATOM 1752 C CA . ASN B 1 93 ? 7.391 31.578 7.312 1 70.06 93 ASN B CA 1
ATOM 1753 C C . ASN B 1 93 ? 8.445 31.906 8.367 1 70.06 93 ASN B C 1
ATOM 1755 O O . ASN B 1 93 ? 8.969 33 8.414 1 70.06 93 ASN B O 1
ATOM 1759 N N . TRP B 1 94 ? 8.789 30.891 9.094 1 61.84 94 TRP B N 1
ATOM 1760 C CA . TRP B 1 94 ? 9.789 31.125 10.125 1 61.84 94 TRP B CA 1
ATOM 1761 C C . TRP B 1 94 ? 11.195 31.125 9.531 1 61.84 94 TRP B C 1
ATOM 1763 O O . TRP B 1 94 ? 12.078 31.844 10 1 61.84 94 TRP B O 1
ATOM 1773 N N . LYS B 1 95 ? 11.578 30.328 8.609 1 61.28 95 LYS B N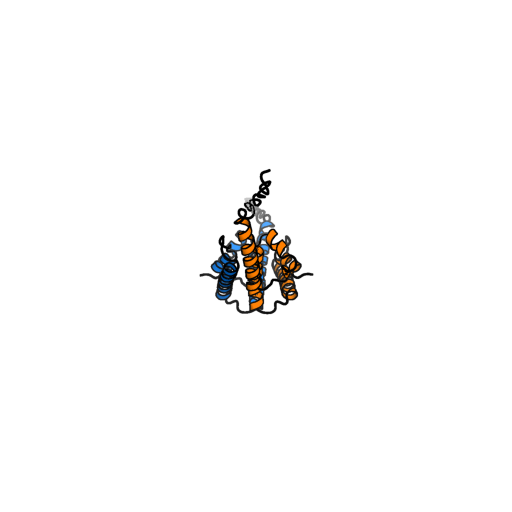 1
ATOM 1774 C CA . LYS B 1 95 ? 12.898 30.328 7.977 1 61.28 95 LYS B CA 1
ATOM 1775 C C . LYS B 1 95 ? 13.164 31.625 7.238 1 61.28 95 LYS B C 1
ATOM 1777 O O . LYS B 1 95 ? 14.32 32.062 7.121 1 61.28 95 LYS B O 1
ATOM 1782 N N . ILE B 1 96 ? 12.211 32.156 6.645 1 57.78 96 ILE B N 1
ATOM 1783 C CA . ILE B 1 96 ? 12.414 33.375 5.875 1 57.78 96 ILE B CA 1
ATOM 1784 C C . ILE B 1 96 ? 12.703 34.531 6.824 1 57.78 96 ILE B C 1
ATOM 1786 O O . ILE B 1 96 ? 13.586 35.344 6.559 1 57.78 96 ILE B O 1
ATOM 1790 N N . ASN B 1 97 ? 11.945 34.75 7.848 1 50.91 97 ASN B N 1
ATOM 1791 C CA . ASN B 1 97 ? 12.102 36.062 8.492 1 50.91 97 ASN B CA 1
ATOM 1792 C C . ASN B 1 97 ? 13.148 36 9.594 1 50.91 97 ASN B C 1
ATOM 1794 O O . ASN B 1 97 ? 12.812 35.875 10.773 1 50.91 97 ASN B O 1
ATOM 1798 N N . PRO B 1 98 ? 14.352 35.375 9.359 1 49.69 98 PRO B N 1
ATOM 1799 C CA . PRO B 1 98 ? 15.312 35.562 10.453 1 49.69 98 PRO B CA 1
ATOM 1800 C C . PRO B 1 98 ? 15.523 37 10.828 1 49.69 98 PRO B C 1
ATOM 1802 O O . PRO B 1 98 ? 16.188 37.312 11.828 1 49.69 98 PRO B O 1
ATOM 1805 N N . VAL B 1 99 ? 15.406 37.812 9.891 1 48.41 99 VAL B N 1
ATOM 1806 C CA . VAL B 1 99 ? 16 39.125 9.914 1 48.41 99 VAL B CA 1
ATOM 1807 C C . VAL B 1 99 ? 15.375 39.969 11.023 1 48.41 99 VAL B C 1
ATOM 1809 O O . VAL B 1 99 ? 16.062 40.75 11.695 1 48.41 99 VAL B O 1
ATOM 1812 N N . ARG B 1 100 ? 14.008 40.312 10.867 1 49.66 100 ARG B N 1
ATOM 1813 C CA . ARG B 1 100 ? 13.555 41.656 11.227 1 49.66 100 ARG B CA 1
ATOM 1814 C C . ARG B 1 100 ? 13.516 41.844 12.742 1 49.66 100 ARG B C 1
ATOM 1816 O O . ARG B 1 100 ? 13.125 42.875 13.242 1 49.66 100 ARG B O 1
ATOM 1823 N N . MET B 1 101 ? 13.609 40.656 13.5 1 45.97 101 MET B N 1
ATOM 1824 C CA . MET B 1 101 ? 13.484 40.938 14.922 1 45.97 101 MET B CA 1
ATOM 1825 C C . MET B 1 101 ? 14.75 41.594 15.453 1 45.97 101 MET B C 1
ATOM 1827 O O . MET B 1 101 ? 14.742 42.219 16.531 1 45.97 101 MET B O 1
ATOM 1831 N N . ALA B 1 102 ? 15.797 41.281 14.805 1 47.31 102 ALA B N 1
ATOM 1832 C CA . ALA B 1 102 ? 17.031 41.719 15.43 1 47.31 102 ALA B CA 1
ATOM 1833 C C . ALA B 1 102 ? 17.141 43.25 15.445 1 47.31 102 ALA B C 1
ATOM 1835 O O . ALA B 1 102 ? 17.766 43.844 16.328 1 47.31 102 ALA B O 1
ATOM 1836 N N . GLU B 1 103 ? 16.625 43.844 14.312 1 45.5 103 GLU B N 1
ATOM 1837 C CA . GLU B 1 103 ? 17.125 45.188 14.148 1 45.5 103 GLU B CA 1
ATOM 1838 C C . GLU B 1 103 ? 16.391 46.156 15.078 1 45.5 103 GLU B C 1
ATOM 1840 O O . GLU B 1 103 ? 15.883 47.188 14.633 1 45.5 103 GLU B O 1
ATOM 1845 N N . ARG B 1 104 ? 15.562 45.656 16.062 1 48.75 104 ARG B N 1
ATOM 1846 C CA . ARG B 1 104 ? 15.008 46.719 16.891 1 48.75 104 ARG B CA 1
ATOM 1847 C C . ARG B 1 104 ? 16.094 47.438 17.672 1 48.75 104 ARG B C 1
ATOM 1849 O O . ARG B 1 104 ? 16.766 46.812 18.516 1 48.75 104 ARG B O 1
ATOM 1856 N N . ARG B 1 105 ? 16.828 48.312 17.047 1 48.84 105 ARG B N 1
ATOM 1857 C CA . ARG B 1 105 ? 17.828 49.188 17.656 1 48.84 105 ARG B CA 1
ATOM 1858 C C . ARG B 1 105 ? 17.297 49.812 18.953 1 48.84 105 ARG B C 1
ATOM 1860 O O . ARG B 1 105 ? 16.125 50.156 19.047 1 48.84 105 ARG B O 1
ATOM 1867 N N . PRO B 1 106 ? 17.938 49.531 20.125 1 45.56 106 PRO B N 1
ATOM 1868 C CA . PRO B 1 106 ? 17.609 50.188 21.391 1 45.56 106 PRO B CA 1
ATOM 1869 C C . PRO B 1 106 ? 17.406 51.688 21.234 1 45.56 106 PRO B C 1
ATOM 1871 O O . PRO B 1 106 ? 18.141 52.344 20.469 1 45.56 106 PRO B O 1
ATOM 1874 N N . LEU B 1 107 ? 16.234 52.25 21.266 1 43.28 107 LEU B N 1
ATOM 1875 C CA . LEU B 1 107 ? 15.883 53.656 21.328 1 43.28 107 LEU B CA 1
ATOM 1876 C C . LEU B 1 107 ? 16.969 54.469 22.078 1 43.28 107 LEU B C 1
ATOM 1878 O O . LEU B 1 107 ? 17.453 54 23.109 1 43.28 107 LEU B O 1
ATOM 1882 N N . ASP B 1 108 ? 17.828 55.25 21.438 1 45.09 108 ASP B N 1
ATOM 1883 C CA . ASP B 1 108 ? 18.797 56.219 21.922 1 45.09 108 ASP B CA 1
ATOM 1884 C C . ASP B 1 108 ? 18.297 56.938 23.156 1 45.09 108 ASP B C 1
ATOM 1886 O O . ASP B 1 108 ? 17.219 57.531 23.141 1 45.09 108 ASP B O 1
ATOM 1890 N N . MET B 1 109 ? 18.484 56.469 24.438 1 44.97 109 MET B N 1
ATOM 1891 C CA . MET B 1 109 ? 18.266 57.156 25.703 1 44.97 109 MET B CA 1
ATOM 1892 C C . MET B 1 109 ? 18.75 58.625 25.625 1 44.97 109 MET B C 1
ATOM 1894 O O . MET B 1 109 ? 19.953 58.875 25.469 1 44.97 109 MET B O 1
ATOM 1898 N N . VAL B 1 110 ? 18.062 59.594 25.031 1 45.78 110 VAL B N 1
ATOM 1899 C CA . VAL B 1 110 ? 18.297 61.031 25 1 45.78 110 VAL B CA 1
ATOM 1900 C C . VAL B 1 110 ? 18.641 61.531 26.406 1 45.78 110 VAL B C 1
ATOM 1902 O O . VAL B 1 110 ? 17.875 61.312 27.344 1 45.78 110 VAL B O 1
ATOM 1905 N N . LYS B 1 111 ? 19.906 61.625 26.75 1 50 111 LYS B N 1
ATOM 1906 C CA . LYS B 1 111 ? 20.453 62.25 27.953 1 50 111 LYS B CA 1
ATOM 1907 C C . LYS B 1 111 ? 19.734 63.562 28.266 1 50 111 LYS B C 1
ATOM 1909 O O . LYS B 1 111 ? 19.594 64.438 27.391 1 50 111 LYS B O 1
ATOM 1914 N N . PRO B 1 112 ? 18.969 63.625 29.328 1 48.25 112 PRO B N 1
ATOM 1915 C CA . PRO B 1 112 ? 18.312 64.875 29.75 1 48.25 112 PRO B CA 1
ATOM 1916 C C . PRO B 1 112 ? 19.266 66.062 29.781 1 48.25 112 PRO B C 1
ATOM 1918 O O . PRO B 1 112 ? 20.438 65.938 30.125 1 48.25 112 PRO B O 1
ATOM 1921 N N . ASN B 1 113 ? 19.203 67 28.844 1 47.72 113 ASN B N 1
ATOM 1922 C CA . ASN B 1 113 ? 19.938 68.25 28.734 1 47.72 113 ASN B CA 1
ATOM 1923 C C . ASN B 1 113 ? 20.078 68.875 30.109 1 47.72 113 ASN B C 1
ATOM 1925 O O . ASN B 1 113 ? 19.094 69.125 30.812 1 47.72 113 ASN B O 1
ATOM 1929 N N . SER B 1 114 ? 21.188 68.688 30.875 1 47.78 114 SER B N 1
ATOM 1930 C CA . SER B 1 114 ? 21.547 69.438 32.094 1 47.78 114 SER B CA 1
ATOM 1931 C C . SER B 1 114 ? 21.25 70.938 31.969 1 47.78 114 SER B C 1
ATOM 1933 O O . SER B 1 114 ? 21.625 71.562 30.984 1 47.78 114 SER B O 1
ATOM 1935 N N . PRO B 1 115 ? 20.234 71.5 32.562 1 49.94 115 PRO B N 1
ATOM 1936 C CA . PRO B 1 115 ? 19.938 72.938 32.562 1 49.94 115 PRO B CA 1
ATOM 1937 C C . PRO B 1 115 ? 21.172 73.812 32.781 1 49.94 115 PRO B C 1
ATOM 1939 O O . PRO B 1 115 ? 22.109 73.375 33.469 1 49.94 115 PRO B O 1
ATOM 1942 N N . ASN B 1 116 ? 21.734 74.625 31.828 1 46.59 116 ASN B N 1
ATOM 1943 C CA . ASN B 1 116 ? 22.828 75.562 31.922 1 46.59 116 ASN B CA 1
ATOM 1944 C C . ASN B 1 116 ? 22.797 76.312 33.25 1 46.59 116 ASN B C 1
ATOM 1946 O O . ASN B 1 116 ? 21.766 76.812 33.656 1 46.59 116 ASN B O 1
ATOM 1950 N N . LYS B 1 117 ? 23.875 76.312 34.188 1 31.58 117 LYS B N 1
ATOM 1951 C CA . LYS B 1 117 ? 24.047 77.25 35.219 1 31.58 117 LYS B CA 1
ATOM 1952 C C . LYS B 1 117 ? 24.016 78.688 34.656 1 31.58 117 LYS B C 1
ATOM 1954 O O . LYS B 1 117 ? 24.625 79 33.625 1 31.58 117 LYS B O 1
#

Organism: Araneus ventricosus (NCBI:txid182803)

Nearest PDB structures (foldseek):
  8oiq-assembly1_Aa  TM=2.520E-01  e=7.309E+00  Homo sapiens
  8oiq-assembly1_Aa  TM=2.520E-01  e=7.063E+00  Homo sapiens

pLDDT: mean 85.32, std 19.51, range [29.14, 98.5]

Radius of gyration: 31.62 Å; Cα contacts (8 Å, |Δi|>4): 162; chains: 2; bounding box: 48×151×71 Å

Secondary structure (DSSP, 8-state):
--HHHHHHHTTPPPPTT--HHHHHHHHHHHHHHHHHHTT--SHHHHHHHHHHHHHHHTS-HHHHHHTTTTGGG---HHHHHHHHHHHHHHHHHHHHTTSTTTT--------------/--HHHHHHHTTPPPPTT--HHHHHHHHHHHHHHHHHHTT--SHHHHHHHHHHHHHHHTS-HHHHHHTTTTGGG---HHHHHHHHHHHHHHHHHHHHTTSTTTT--------------